Protein AF-A0A522GCL5-F1 (afdb_monomer)

Radius of gyration: 33.47 Å; Cα contacts (8 Å, |Δi|>4): 189; chains: 1; bounding box: 61×80×82 Å

Secondary structure (DSSP, 8-state):
-EEE-TTS-EEE-GGGGSTT--TT-HHHHHHHHHHHHHHHHS-HHHHHHHHHHHHHHHHHHHHHHHHS-GGGS--SGGG--HHHHHHHHHHHHHTTPPTTHHHHHHHHHHHHHHH--SS-----PPPPPP-PPPPPPPPPHHHHHHHHHHHHHHHHHHHHHHHHHHHHHHSPPPPHHHHHT-TT-GGG----HHHHHHHHHHTTTTTTS-HHHHHHHHHTT--------------S---------------------------

Nearest PDB structures (foldseek):
  7qso-assembly1_J  TM=1.865E-01  e=6.762E+00  Bos taurus
  8q1y-assembly1_J  TM=1.812E-01  e=7.123E+00  Bos taurus

pLDDT: mean 77.59, std 20.46, range [28.33, 97.75]

Structure (mmCIF, N/CA/C/O backbone):
data_AF-A0A522GCL5-F1
#
_entry.id   AF-A0A522GCL5-F1
#
loop_
_atom_site.group_PDB
_atom_site.id
_atom_site.type_symbol
_atom_site.label_atom_id
_atom_site.label_alt_id
_atom_site.label_comp_id
_atom_site.label_asym_id
_atom_site.label_entity_id
_atom_site.label_seq_id
_atom_site.pdbx_PDB_ins_code
_atom_site.Cartn_x
_atom_site.Cartn_y
_atom_site.Cartn_z
_atom_site.occupancy
_atom_site.B_iso_or_equiv
_atom_site.auth_seq_id
_atom_site.auth_comp_id
_atom_site.auth_asym_id
_atom_site.auth_atom_id
_atom_site.pdbx_PDB_model_num
ATOM 1 N N . MET A 1 1 ? 20.537 -4.232 2.247 1.00 65.81 1 MET A N 1
ATOM 2 C CA . MET A 1 1 ? 20.861 -2.804 2.022 1.00 65.81 1 MET A CA 1
ATOM 3 C C . MET A 1 1 ? 19.583 -1.996 2.176 1.00 65.81 1 MET A C 1
ATOM 5 O O . MET A 1 1 ? 18.537 -2.453 1.719 1.00 65.81 1 MET A O 1
ATOM 9 N N . GLN A 1 2 ? 19.661 -0.867 2.867 1.00 80.94 2 GLN A N 1
ATOM 10 C CA . GLN A 1 2 ? 18.527 -0.012 3.208 1.00 80.94 2 GLN A CA 1
ATOM 11 C C . GLN A 1 2 ? 18.820 1.409 2.704 1.00 80.94 2 GLN A C 1
ATOM 13 O O . GLN A 1 2 ? 19.988 1.765 2.566 1.00 80.94 2 GLN A O 1
ATOM 18 N N . ALA A 1 3 ? 17.782 2.178 2.386 1.00 77.62 3 ALA A N 1
ATOM 19 C CA . ALA A 1 3 ? 17.886 3.594 2.046 1.00 77.62 3 ALA A CA 1
ATOM 20 C C . ALA A 1 3 ? 17.178 4.417 3.121 1.00 77.62 3 ALA A C 1
ATOM 22 O O . ALA A 1 3 ? 16.111 4.022 3.589 1.00 77.62 3 ALA A O 1
ATOM 23 N N . GLU A 1 4 ? 17.759 5.543 3.502 1.00 81.19 4 GLU A N 1
ATOM 24 C CA . GLU A 1 4 ? 17.148 6.474 4.444 1.00 81.19 4 GLU A CA 1
ATOM 25 C C . GLU A 1 4 ? 16.276 7.478 3.682 1.00 81.19 4 GLU A C 1
ATOM 27 O O . GLU A 1 4 ? 16.686 8.025 2.656 1.00 81.19 4 GLU A O 1
ATOM 32 N N . SER A 1 5 ? 15.041 7.663 4.146 1.00 81.06 5 SER A N 1
ATOM 33 C CA . SER A 1 5 ? 14.140 8.698 3.636 1.00 81.06 5 SER A CA 1
ATOM 34 C C . SER A 1 5 ? 14.495 10.057 4.241 1.00 81.06 5 SER A C 1
ATOM 36 O O . SER A 1 5 ? 15.047 10.103 5.336 1.00 81.06 5 SER A O 1
ATOM 38 N N . ALA A 1 6 ? 14.065 11.159 3.619 1.00 80.38 6 ALA A N 1
ATOM 39 C CA . ALA A 1 6 ? 14.194 12.502 4.206 1.00 80.38 6 ALA A CA 1
ATOM 40 C C . ALA A 1 6 ? 13.624 12.612 5.641 1.00 80.38 6 ALA A C 1
ATOM 42 O O . ALA A 1 6 ? 14.122 13.390 6.447 1.00 80.38 6 ALA A O 1
ATOM 43 N N . ASP A 1 7 ? 12.616 11.797 5.971 1.00 79.88 7 ASP A N 1
ATOM 44 C CA . ASP A 1 7 ? 11.983 11.744 7.296 1.00 79.88 7 ASP A CA 1
ATOM 45 C C . ASP A 1 7 ? 12.789 10.918 8.334 1.00 79.88 7 ASP A C 1
ATOM 47 O O . ASP A 1 7 ? 12.260 10.568 9.388 1.00 79.88 7 ASP A O 1
ATOM 51 N N . GLY A 1 8 ? 14.023 10.496 8.021 1.00 80.62 8 GLY A N 1
ATOM 52 C CA . GLY A 1 8 ? 14.865 9.636 8.874 1.00 80.62 8 GLY A CA 1
ATOM 53 C C . GLY A 1 8 ? 14.397 8.176 8.967 1.00 80.62 8 GLY A C 1
ATOM 54 O O . GLY A 1 8 ? 14.947 7.368 9.713 1.00 80.62 8 GLY A O 1
ATOM 55 N N . THR A 1 9 ? 13.354 7.805 8.217 1.00 83.62 9 THR A N 1
ATOM 56 C CA . THR A 1 9 ? 12.835 6.432 8.202 1.00 83.62 9 THR A CA 1
ATOM 57 C C . THR A 1 9 ? 13.655 5.558 7.260 1.00 83.62 9 THR A C 1
ATOM 59 O O . THR A 1 9 ? 13.851 5.889 6.090 1.00 83.62 9 THR A O 1
ATOM 62 N N . ILE A 1 10 ? 14.075 4.397 7.753 1.00 86.69 10 ILE A N 1
ATOM 63 C CA . ILE A 1 10 ? 14.864 3.423 7.002 1.00 86.69 10 ILE A CA 1
ATOM 64 C C . ILE A 1 10 ? 13.943 2.531 6.153 1.00 86.69 10 ILE A C 1
ATOM 66 O O . ILE A 1 10 ? 13.033 1.874 6.657 1.00 86.69 10 ILE A O 1
ATOM 70 N N . ILE A 1 11 ? 14.204 2.467 4.848 1.00 85.31 11 ILE A N 1
ATOM 71 C CA . ILE A 1 11 ? 13.402 1.742 3.859 1.00 85.31 11 ILE A CA 1
ATOM 72 C C . ILE A 1 11 ? 14.218 0.598 3.261 1.00 85.31 11 ILE A C 1
ATOM 74 O O . ILE A 1 11 ? 15.300 0.788 2.706 1.00 85.31 11 ILE A O 1
ATOM 78 N N . SER A 1 12 ? 13.680 -0.620 3.317 1.00 87.44 12 SER A N 1
ATOM 79 C CA . SER A 1 12 ? 14.320 -1.797 2.725 1.00 87.44 12 SER A CA 1
ATOM 80 C C . SER A 1 12 ? 14.235 -1.800 1.189 1.00 87.44 12 SER A C 1
ATOM 82 O O . SER A 1 12 ? 13.172 -1.582 0.601 1.00 87.44 12 SER A O 1
ATOM 84 N N . CYS A 1 13 ? 15.335 -2.101 0.500 1.00 87.44 13 CYS A N 1
ATOM 85 C CA . CYS A 1 13 ? 15.374 -2.162 -0.967 1.00 87.44 13 CYS A CA 1
ATOM 86 C C . CYS A 1 13 ? 14.928 -3.540 -1.499 1.00 87.44 13 CYS A C 1
ATOM 88 O O . CYS A 1 13 ? 15.721 -4.265 -2.094 1.00 87.44 13 CYS A O 1
ATOM 90 N N . ASN A 1 14 ? 13.661 -3.920 -1.288 1.00 88.31 14 ASN A N 1
ATOM 91 C CA . ASN A 1 14 ? 13.173 -5.281 -1.580 1.00 88.31 14 ASN A CA 1
ATOM 92 C C . ASN A 1 14 ? 13.284 -5.691 -3.063 1.00 88.31 14 ASN A C 1
ATOM 94 O O . ASN A 1 14 ? 13.458 -6.871 -3.351 1.00 88.31 14 ASN A O 1
ATOM 98 N N . TYR A 1 15 ? 13.226 -4.739 -4.003 1.00 89.69 15 TYR A N 1
ATOM 99 C CA . TYR A 1 15 ? 13.377 -5.017 -5.442 1.00 89.69 15 TYR A CA 1
ATOM 100 C C . TYR A 1 15 ? 14.758 -5.578 -5.806 1.00 89.69 15 TYR A C 1
ATOM 102 O O . TYR A 1 15 ? 14.927 -6.120 -6.891 1.00 89.69 15 TYR A O 1
ATOM 110 N N . ARG A 1 16 ? 15.753 -5.473 -4.918 1.00 89.00 16 ARG A N 1
ATOM 111 C CA . ARG A 1 16 ? 17.102 -5.993 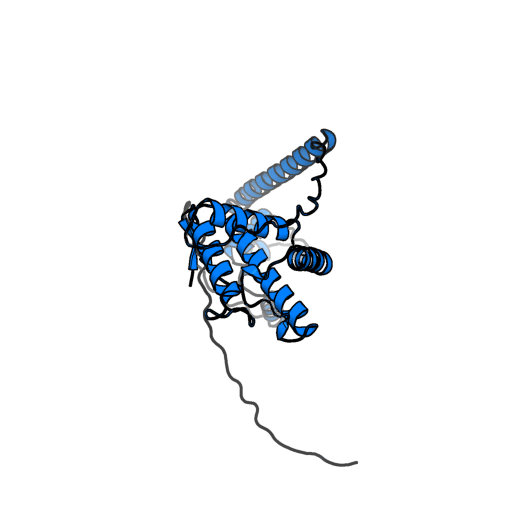-5.160 1.00 89.00 16 ARG A CA 1
ATOM 112 C C . ARG A 1 16 ? 17.169 -7.522 -5.135 1.00 89.00 16 ARG A C 1
ATOM 114 O O . ARG A 1 16 ? 18.079 -8.095 -5.714 1.00 89.00 16 ARG A O 1
ATOM 121 N N . HIS A 1 17 ? 16.208 -8.164 -4.472 1.00 89.88 17 HIS A N 1
ATOM 122 C CA . HIS A 1 17 ? 16.059 -9.622 -4.452 1.00 89.88 17 HIS A CA 1
ATOM 123 C C . HIS A 1 17 ? 15.294 -10.151 -5.673 1.00 89.88 17 HIS A C 1
ATOM 125 O O . HIS A 1 17 ? 15.036 -11.346 -5.769 1.00 89.88 17 HIS A O 1
ATOM 131 N N . HIS A 1 18 ? 14.881 -9.266 -6.582 1.00 91.19 18 HIS A N 1
ATOM 132 C CA . HIS A 1 18 ? 14.134 -9.655 -7.764 1.00 91.19 18 HIS A CA 1
ATOM 133 C C . HIS A 1 18 ? 15.042 -10.417 -8.751 1.00 91.19 18 HIS A C 1
ATOM 135 O O . HIS A 1 18 ? 16.152 -9.944 -9.000 1.00 91.19 18 HIS A O 1
ATOM 141 N N . PRO A 1 19 ? 14.586 -11.518 -9.384 1.00 90.31 19 PRO A N 1
ATOM 142 C CA . PRO A 1 19 ? 15.417 -12.345 -10.271 1.00 90.31 19 PRO A CA 1
ATOM 143 C C . PRO A 1 19 ? 16.080 -11.573 -11.416 1.00 90.31 19 PRO A C 1
ATOM 145 O O . PRO A 1 19 ? 17.183 -11.894 -11.845 1.00 90.31 19 PRO A O 1
ATOM 148 N N . ARG A 1 20 ? 15.406 -10.529 -11.908 1.00 90.19 20 ARG A N 1
ATOM 149 C CA . ARG A 1 20 ? 15.906 -9.684 -13.001 1.00 90.19 20 ARG A CA 1
ATOM 150 C C . ARG A 1 20 ? 16.908 -8.612 -12.569 1.00 90.19 20 ARG A C 1
ATOM 152 O O . ARG A 1 20 ? 17.588 -8.040 -13.425 1.00 90.19 20 ARG A O 1
ATOM 159 N N . PHE A 1 21 ? 16.967 -8.301 -11.274 1.00 91.19 21 PHE A N 1
ATOM 160 C CA . PHE A 1 21 ? 17.835 -7.250 -10.764 1.00 91.19 21 PHE A CA 1
ATOM 161 C C . PHE A 1 21 ? 19.285 -7.738 -10.757 1.00 91.19 21 PHE A C 1
ATOM 163 O O . PHE A 1 21 ? 19.628 -8.687 -10.060 1.00 91.19 21 PHE A O 1
ATOM 170 N N . SER A 1 22 ? 20.150 -7.053 -11.500 1.00 90.44 22 SER A N 1
ATOM 171 C CA . SER A 1 22 ? 21.594 -7.295 -11.484 1.00 90.44 22 SER A CA 1
ATOM 172 C C . SER A 1 22 ? 22.332 -5.971 -11.353 1.00 90.44 22 SER A C 1
ATOM 174 O O . SER A 1 22 ? 21.975 -4.993 -12.009 1.00 90.44 22 SER A O 1
ATOM 176 N N . THR A 1 23 ? 23.368 -5.929 -10.517 1.00 86.00 23 THR A N 1
ATOM 177 C CA . THR A 1 23 ? 24.234 -4.749 -10.367 1.00 86.00 23 THR A CA 1
ATOM 178 C C . THR A 1 23 ? 25.025 -4.433 -11.630 1.00 86.00 23 THR A C 1
ATOM 180 O O . THR A 1 23 ? 25.379 -3.278 -11.841 1.00 86.00 23 THR A O 1
ATOM 183 N N . ASP A 1 24 ? 25.237 -5.428 -12.489 1.00 86.94 24 ASP A N 1
ATOM 184 C CA . ASP A 1 24 ? 26.020 -5.289 -13.719 1.00 86.94 24 ASP A CA 1
ATOM 185 C C . ASP A 1 24 ? 25.168 -4.709 -14.860 1.00 86.94 24 ASP A C 1
ATOM 187 O O . ASP A 1 24 ? 25.670 -4.161 -15.843 1.00 86.94 24 ASP A O 1
ATOM 191 N N . CYS A 1 25 ? 23.843 -4.795 -14.721 1.00 87.75 25 CYS A N 1
ATOM 192 C CA . CYS A 1 25 ? 22.893 -4.254 -15.676 1.00 87.75 25 CYS A CA 1
ATOM 193 C C . CYS A 1 25 ? 22.733 -2.741 -15.470 1.00 87.75 25 CYS A C 1
ATOM 195 O O . CYS A 1 25 ? 22.198 -2.293 -14.451 1.00 87.75 25 CYS A O 1
ATOM 197 N N . LYS A 1 26 ? 23.115 -1.948 -16.481 1.00 89.88 26 LYS A N 1
ATOM 198 C CA . LYS A 1 26 ? 23.022 -0.475 -16.460 1.00 89.88 26 LYS A CA 1
ATOM 199 C C . LYS A 1 26 ? 21.609 0.021 -16.137 1.00 89.88 26 LYS A C 1
ATOM 201 O O . LYS A 1 26 ? 21.458 1.007 -15.422 1.00 89.88 26 LYS A O 1
ATOM 206 N N . LEU A 1 27 ? 20.576 -0.676 -16.616 1.00 90.06 27 LEU A N 1
ATOM 207 C CA . LEU A 1 27 ? 19.180 -0.374 -16.292 1.00 90.06 27 LEU A CA 1
ATOM 208 C C . LEU A 1 27 ? 18.884 -0.517 -14.788 1.00 90.06 27 LEU A C 1
ATOM 210 O O . LEU A 1 27 ? 18.348 0.401 -14.173 1.00 90.06 27 LEU A O 1
ATOM 214 N N . SER A 1 28 ? 19.245 -1.655 -14.188 1.00 91.12 28 SER A N 1
ATOM 215 C CA . SER A 1 28 ? 18.996 -1.930 -12.763 1.00 91.12 28 SER A CA 1
ATOM 216 C C . SER A 1 28 ? 19.814 -1.011 -11.854 1.00 91.12 28 SER A C 1
ATOM 218 O O . SER A 1 28 ? 19.283 -0.497 -10.868 1.00 91.12 28 SER A O 1
ATOM 220 N N . ALA A 1 29 ? 21.072 -0.743 -12.217 1.00 90.06 29 ALA A N 1
ATOM 221 C CA . ALA A 1 29 ? 21.918 0.226 -11.528 1.00 90.06 29 ALA A CA 1
ATOM 222 C C . ALA A 1 29 ? 21.324 1.644 -11.590 1.00 90.06 29 ALA A C 1
ATOM 224 O O . ALA A 1 29 ? 21.232 2.310 -10.561 1.00 90.06 29 ALA A O 1
ATOM 225 N N . GLY A 1 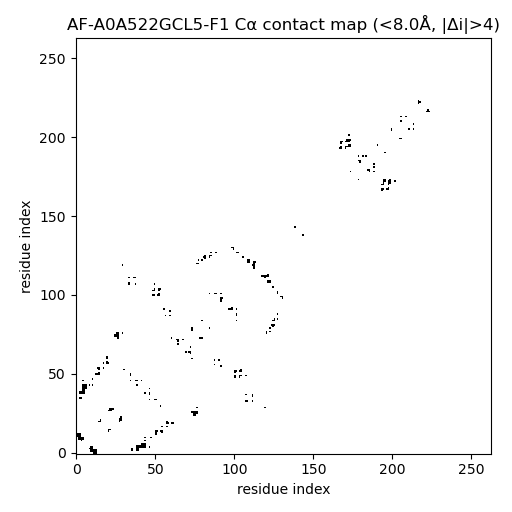30 ? 20.833 2.073 -12.760 1.00 89.94 30 GLY A N 1
ATOM 226 C CA . GLY A 1 30 ? 20.164 3.365 -12.932 1.00 89.94 30 GLY A CA 1
ATOM 227 C C . GLY A 1 30 ? 18.887 3.492 -12.097 1.00 89.94 30 GLY A C 1
ATOM 228 O O . GLY A 1 30 ? 18.705 4.484 -11.395 1.00 89.94 30 GLY A O 1
ATOM 229 N N . LEU A 1 31 ? 18.032 2.464 -12.090 1.00 92.12 31 LEU A N 1
ATOM 230 C CA . LEU A 1 31 ? 16.824 2.440 -11.252 1.00 92.12 31 LEU A CA 1
ATOM 231 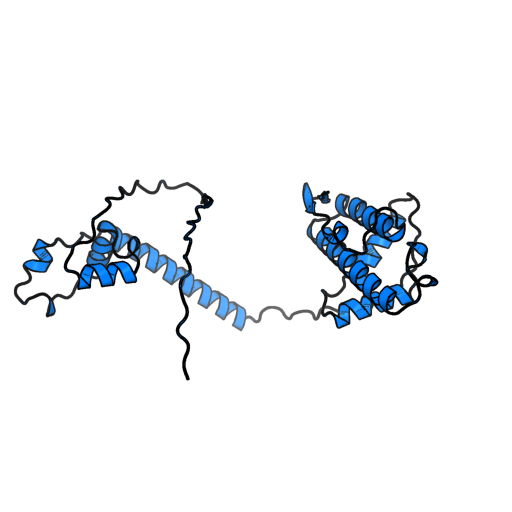C C . LEU A 1 31 ? 17.160 2.492 -9.755 1.00 92.12 31 LEU A C 1
ATOM 233 O O . LEU A 1 31 ? 16.490 3.190 -8.993 1.00 92.12 31 LEU A O 1
ATOM 237 N N . HIS A 1 32 ? 18.208 1.784 -9.330 1.00 92.56 32 HIS A N 1
ATOM 238 C CA . HIS A 1 32 ? 18.666 1.809 -7.944 1.00 92.56 32 HIS A CA 1
ATOM 239 C C . HIS A 1 32 ? 19.232 3.177 -7.545 1.00 92.56 32 HIS A C 1
ATOM 241 O O . HIS A 1 32 ? 18.914 3.683 -6.469 1.00 92.56 32 HIS A O 1
ATOM 247 N N . TYR A 1 33 ? 20.013 3.800 -8.426 1.00 91.44 33 TYR A N 1
ATOM 248 C CA . TYR A 1 33 ? 20.541 5.144 -8.222 1.00 91.44 33 TYR A CA 1
ATOM 249 C C . TYR A 1 33 ? 19.411 6.172 -8.063 1.00 91.44 33 TYR A C 1
ATOM 251 O O . TYR A 1 33 ? 19.398 6.926 -7.088 1.00 91.44 33 TYR A O 1
ATOM 259 N N . VAL A 1 34 ? 18.411 6.141 -8.956 1.00 92.06 34 VAL A N 1
ATOM 260 C CA . VAL A 1 34 ? 17.219 6.998 -8.844 1.00 92.06 34 VAL A CA 1
ATOM 261 C C . VAL A 1 34 ? 16.538 6.777 -7.502 1.00 92.06 34 VAL A C 1
ATOM 263 O O . VAL A 1 34 ? 16.170 7.742 -6.844 1.00 92.06 34 VAL A O 1
ATOM 266 N N . PHE A 1 35 ? 16.380 5.524 -7.075 1.00 93.38 35 PHE A N 1
ATOM 267 C CA . PHE A 1 35 ? 15.739 5.216 -5.804 1.00 93.38 35 PHE A CA 1
ATOM 268 C C . PHE A 1 35 ? 16.473 5.828 -4.607 1.00 93.38 35 PHE A C 1
ATOM 270 O O . PHE A 1 35 ? 15.821 6.439 -3.768 1.00 93.38 35 PHE A O 1
ATOM 277 N N . ILE A 1 36 ? 17.801 5.690 -4.529 1.00 92.31 36 ILE A N 1
ATOM 278 C CA . ILE A 1 36 ? 18.594 6.232 -3.414 1.00 92.31 36 ILE A CA 1
ATOM 279 C C . ILE A 1 36 ? 18.493 7.760 -3.372 1.00 92.31 36 ILE A C 1
ATOM 281 O O . ILE A 1 36 ? 18.176 8.318 -2.325 1.00 92.31 36 ILE A O 1
ATOM 285 N N . ARG A 1 37 ? 18.705 8.437 -4.509 1.00 91.19 37 ARG A N 1
ATOM 286 C CA . ARG A 1 37 ? 18.638 9.908 -4.578 1.00 91.19 37 ARG A CA 1
ATOM 287 C C . ARG A 1 37 ? 17.232 10.438 -4.313 1.00 91.19 37 ARG A C 1
ATOM 289 O O . ARG A 1 37 ? 17.050 11.440 -3.630 1.00 91.19 37 ARG A O 1
ATOM 296 N N . PHE A 1 38 ? 16.215 9.746 -4.817 1.00 91.38 38 PHE A N 1
ATOM 297 C CA . PHE A 1 38 ? 14.828 10.116 -4.566 1.00 91.38 38 PHE A CA 1
ATOM 298 C C . PHE A 1 38 ? 14.430 9.887 -3.105 1.00 91.38 38 PHE A C 1
ATOM 300 O O . PHE A 1 38 ? 13.645 10.665 -2.568 1.00 91.38 38 PHE A O 1
ATOM 307 N N . ALA A 1 39 ? 14.981 8.858 -2.453 1.00 91.38 39 ALA A N 1
ATOM 308 C CA . ALA A 1 39 ? 14.734 8.588 -1.042 1.00 91.38 39 ALA A CA 1
ATOM 309 C C . ALA A 1 39 ? 15.250 9.709 -0.136 1.00 91.38 39 ALA A C 1
ATOM 311 O O . ALA A 1 39 ? 14.502 10.176 0.721 1.00 91.38 39 ALA A O 1
ATOM 312 N N . SER A 1 40 ? 16.460 10.213 -0.396 1.00 88.44 40 SER A N 1
ATOM 313 C CA . SER A 1 40 ? 17.050 11.287 0.411 1.00 88.44 40 SER A CA 1
ATOM 314 C C . SER A 1 40 ? 16.279 12.610 0.358 1.00 88.44 40 SER A C 1
ATOM 316 O O . SER A 1 40 ? 16.398 13.417 1.271 1.00 88.44 40 SER A O 1
ATOM 318 N N . GLU A 1 41 ? 15.481 12.852 -0.686 1.00 87.94 41 GLU A N 1
ATOM 319 C CA . GLU A 1 41 ? 14.777 14.131 -0.882 1.00 87.94 41 GLU A CA 1
ATOM 320 C C . GLU A 1 41 ? 13.279 14.084 -0.553 1.00 87.94 41 GLU A C 1
ATOM 322 O O . GLU A 1 41 ? 12.612 15.122 -0.539 1.00 87.94 41 GLU A O 1
ATOM 327 N N . ARG A 1 42 ? 12.697 12.892 -0.378 1.00 89.38 42 ARG A N 1
ATOM 328 C CA . ARG A 1 42 ? 11.239 12.713 -0.334 1.00 89.38 42 ARG A CA 1
ATOM 329 C C . ARG A 1 42 ? 10.788 11.957 0.906 1.00 89.38 42 ARG A C 1
ATOM 331 O O . ARG A 1 42 ? 11.552 11.228 1.536 1.00 89.38 42 ARG A O 1
ATOM 338 N N . SER A 1 43 ? 9.505 12.130 1.217 1.00 90.06 43 SER A N 1
ATOM 339 C CA . SER A 1 43 ? 8.872 11.469 2.351 1.00 90.06 43 SER A CA 1
ATOM 340 C C . SER A 1 43 ? 8.697 9.973 2.130 1.00 90.06 43 SER A C 1
ATOM 342 O O . SER A 1 43 ? 8.532 9.507 0.992 1.00 90.06 43 SER A O 1
ATOM 344 N N . TYR A 1 44 ? 8.643 9.231 3.234 1.00 89.31 44 TYR A N 1
ATOM 345 C CA . TYR A 1 44 ? 8.589 7.768 3.251 1.00 89.31 44 TYR A CA 1
ATOM 346 C C . TYR A 1 44 ? 7.525 7.195 2.300 1.00 89.31 44 TYR A C 1
ATOM 348 O O . TYR A 1 44 ? 7.797 6.285 1.510 1.00 89.31 44 TYR A O 1
ATOM 356 N N . SER A 1 45 ? 6.319 7.773 2.302 1.00 89.81 45 SER A N 1
ATOM 357 C CA . SER A 1 45 ? 5.199 7.317 1.469 1.00 89.81 45 SER A CA 1
ATOM 358 C C . SER A 1 45 ? 5.518 7.368 -0.030 1.00 89.81 45 SER A C 1
ATOM 360 O O . SER A 1 45 ? 5.173 6.450 -0.773 1.00 89.81 45 SER A O 1
ATOM 362 N N . LYS A 1 46 ? 6.222 8.409 -0.496 1.00 90.31 46 LYS A N 1
ATOM 363 C CA . LYS A 1 46 ? 6.590 8.551 -1.915 1.00 90.31 46 LYS A CA 1
ATOM 364 C C . LYS A 1 46 ? 7.711 7.614 -2.319 1.00 90.31 46 LYS A C 1
ATOM 366 O O . LYS A 1 46 ? 7.697 7.087 -3.432 1.00 90.31 46 LYS A O 1
ATOM 371 N N . VAL A 1 47 ? 8.639 7.357 -1.410 1.00 92.31 47 VAL A N 1
ATOM 372 C CA . VAL A 1 47 ? 9.703 6.379 -1.630 1.00 92.31 47 VAL A CA 1
ATOM 373 C C . VAL A 1 47 ? 9.129 4.964 -1.694 1.00 92.31 47 VAL A C 1
ATOM 375 O O . VAL A 1 47 ? 9.537 4.173 -2.542 1.00 92.31 47 VAL A O 1
ATOM 378 N N . TYR A 1 48 ? 8.118 4.650 -0.877 1.00 92.00 48 TYR A N 1
ATOM 379 C CA . TYR A 1 48 ? 7.395 3.379 -0.947 1.00 92.00 48 TYR A CA 1
ATOM 380 C C . TYR A 1 48 ? 6.685 3.191 -2.299 1.00 92.00 48 TYR A C 1
ATOM 382 O O . TYR A 1 48 ? 6.787 2.119 -2.907 1.00 92.00 48 TYR A O 1
ATOM 390 N N . GLU A 1 49 ? 5.993 4.227 -2.791 1.00 92.25 49 GLU A N 1
ATOM 391 C CA . GLU A 1 49 ? 5.372 4.227 -4.124 1.00 92.25 49 GLU A CA 1
ATOM 392 C C . GLU A 1 49 ? 6.426 3.950 -5.214 1.00 92.25 49 GLU A C 1
ATOM 394 O O . GLU A 1 49 ? 6.234 3.059 -6.043 1.00 92.25 49 GLU A O 1
ATOM 399 N N . LEU A 1 50 ? 7.578 4.634 -5.174 1.00 94.12 50 LEU A N 1
ATOM 400 C CA . LEU A 1 50 ? 8.665 4.425 -6.137 1.00 94.12 50 LEU A CA 1
ATOM 401 C C . LEU A 1 50 ? 9.261 3.014 -6.048 1.00 94.12 50 LEU A C 1
ATOM 403 O O . LEU A 1 50 ? 9.469 2.371 -7.073 1.00 94.12 50 LEU A O 1
ATOM 407 N N . ARG A 1 51 ? 9.494 2.499 -4.836 1.00 94.12 51 ARG A N 1
ATOM 408 C CA . ARG A 1 51 ? 9.979 1.128 -4.609 1.00 94.12 51 ARG A CA 1
ATOM 409 C C . ARG A 1 51 ? 9.070 0.101 -5.278 1.00 94.12 51 ARG A C 1
ATOM 411 O O . ARG A 1 51 ? 9.548 -0.844 -5.904 1.00 94.12 51 ARG A O 1
ATOM 418 N N . THR A 1 52 ? 7.764 0.298 -5.124 1.00 93.19 52 THR A N 1
ATOM 419 C CA . THR A 1 52 ? 6.734 -0.570 -5.702 1.00 93.19 52 THR A CA 1
ATOM 420 C C . THR A 1 52 ? 6.725 -0.456 -7.222 1.00 93.19 52 THR A C 1
ATOM 422 O O . THR A 1 52 ? 6.695 -1.475 -7.906 1.00 93.19 52 THR A O 1
ATOM 425 N N . ALA A 1 53 ? 6.838 0.763 -7.756 1.00 94.31 53 ALA A N 1
ATOM 426 C CA . ALA A 1 53 ? 6.929 0.992 -9.193 1.00 94.31 53 ALA A CA 1
ATOM 427 C C . ALA A 1 53 ? 8.176 0.334 -9.813 1.00 94.31 53 ALA A C 1
ATOM 429 O O . ALA A 1 53 ? 8.074 -0.298 -10.855 1.00 94.31 53 ALA A O 1
ATOM 430 N N . ILE A 1 54 ? 9.343 0.414 -9.164 1.00 94.81 54 ILE A N 1
ATOM 431 C CA . ILE A 1 54 ? 10.569 -0.238 -9.654 1.00 94.81 54 ILE A CA 1
ATOM 432 C C . ILE A 1 54 ? 10.402 -1.758 -9.674 1.00 94.81 54 ILE A C 1
ATOM 434 O O . ILE A 1 54 ? 10.740 -2.391 -10.668 1.00 94.81 54 ILE A O 1
ATOM 438 N N . ARG A 1 55 ? 9.856 -2.350 -8.605 1.00 94.31 55 ARG A N 1
ATOM 439 C CA . ARG A 1 55 ? 9.599 -3.795 -8.560 1.00 94.31 55 ARG A CA 1
ATOM 440 C C . ARG A 1 55 ? 8.690 -4.239 -9.712 1.00 94.31 55 ARG A C 1
ATOM 442 O O . ARG A 1 55 ? 9.072 -5.137 -10.449 1.00 94.31 55 ARG A O 1
ATOM 449 N N . LEU A 1 56 ? 7.544 -3.580 -9.894 1.00 94.12 56 LEU A N 1
ATOM 450 C CA . LEU A 1 56 ? 6.601 -3.924 -10.964 1.00 94.12 56 LEU A CA 1
ATOM 451 C C . LEU A 1 56 ? 7.185 -3.698 -12.359 1.00 94.12 56 LEU A C 1
ATOM 453 O O . LEU A 1 56 ? 6.842 -4.417 -13.290 1.00 94.12 56 LEU A O 1
ATOM 457 N N . PHE A 1 57 ? 8.067 -2.712 -12.519 1.00 94.25 57 PHE A N 1
ATOM 458 C CA . PHE A 1 57 ? 8.779 -2.510 -13.775 1.00 94.25 57 PHE A CA 1
ATOM 459 C C . PHE A 1 57 ? 9.737 -3.670 -14.082 1.00 94.25 57 PHE A C 1
ATOM 461 O O . PHE A 1 57 ? 9.858 -4.074 -15.234 1.00 94.25 57 PHE A O 1
ATOM 468 N N . LEU A 1 58 ? 10.389 -4.242 -13.064 1.00 93.81 58 LEU A N 1
ATOM 469 C CA . LEU A 1 58 ? 11.213 -5.441 -13.237 1.00 93.81 58 LEU A CA 1
ATOM 470 C C . LEU A 1 58 ? 10.364 -6.682 -13.543 1.00 93.81 58 LEU A C 1
ATOM 472 O O . LEU A 1 58 ? 10.783 -7.484 -14.372 1.00 93.81 58 LEU A O 1
ATOM 476 N N . ASP A 1 59 ? 9.184 -6.821 -12.929 1.00 93.81 59 ASP A N 1
ATOM 477 C CA . ASP A 1 59 ? 8.222 -7.882 -13.269 1.00 93.81 59 ASP A CA 1
ATOM 478 C C . ASP A 1 59 ? 7.781 -7.755 -14.745 1.00 93.81 59 ASP A C 1
ATOM 480 O O . ASP A 1 59 ? 7.808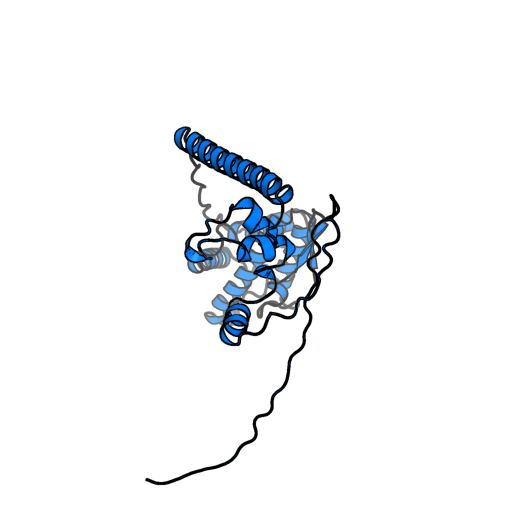 -8.728 -15.498 1.00 93.81 59 ASP A O 1
ATOM 484 N N . TYR A 1 60 ? 7.455 -6.533 -15.188 1.00 94.56 60 TYR A N 1
ATOM 485 C CA . TYR A 1 60 ? 7.149 -6.232 -16.590 1.00 94.56 60 TYR A CA 1
ATOM 486 C C . TYR A 1 60 ? 8.315 -6.577 -17.520 1.00 94.56 60 TYR A C 1
ATOM 488 O O . TYR A 1 60 ? 8.102 -7.181 -18.567 1.00 94.56 60 TYR A O 1
ATOM 496 N N . ALA A 1 61 ? 9.548 -6.230 -17.138 1.00 92.38 61 ALA A N 1
ATOM 497 C CA . ALA A 1 61 ? 10.727 -6.546 -17.933 1.00 92.38 61 ALA A CA 1
ATOM 498 C C . ALA A 1 61 ? 10.895 -8.061 -18.114 1.00 92.38 61 ALA A C 1
ATOM 500 O O . ALA A 1 61 ? 11.172 -8.497 -19.223 1.00 92.38 61 ALA A O 1
ATOM 501 N N . VAL A 1 62 ? 10.663 -8.869 -17.072 1.00 93.19 62 VAL A N 1
ATOM 502 C CA . VAL A 1 62 ? 10.702 -10.340 -17.185 1.00 93.19 62 VAL A CA 1
ATOM 503 C C . VAL A 1 62 ? 9.653 -10.847 -18.168 1.00 93.19 62 VAL A C 1
ATOM 505 O O . VAL A 1 62 ? 9.966 -11.681 -19.018 1.00 93.19 62 VAL A O 1
ATOM 508 N N . GLU A 1 63 ? 8.421 -10.344 -18.091 1.00 92.81 63 GLU A N 1
ATOM 509 C CA . GLU A 1 63 ? 7.376 -10.764 -19.025 1.00 92.81 63 GLU A CA 1
ATOM 510 C C . GLU A 1 63 ? 7.703 -10.338 -20.462 1.00 92.81 63 GLU A C 1
ATOM 512 O O . GLU A 1 63 ? 7.596 -11.146 -21.385 1.00 92.81 63 GLU A O 1
ATOM 517 N N . TYR A 1 64 ? 8.166 -9.102 -20.652 1.00 91.44 64 TYR A N 1
ATOM 518 C CA . TYR A 1 64 ? 8.548 -8.586 -21.962 1.00 91.44 64 TYR A CA 1
ATOM 519 C C . TYR A 1 64 ? 9.705 -9.393 -22.563 1.00 91.44 64 TYR A C 1
ATOM 521 O O . TYR A 1 64 ? 9.662 -9.778 -23.729 1.00 91.44 64 TYR A O 1
ATOM 529 N N . GLU A 1 65 ? 10.722 -9.710 -21.765 1.00 90.88 65 GLU A N 1
ATOM 530 C CA . GLU A 1 65 ? 11.862 -10.524 -22.185 1.00 90.88 65 GLU A CA 1
ATOM 531 C C . GLU A 1 65 ? 11.480 -11.974 -22.488 1.00 90.88 65 GLU A C 1
ATOM 533 O O . GLU A 1 65 ? 12.104 -12.585 -23.353 1.00 90.88 65 GLU A O 1
ATOM 538 N N . SER A 1 66 ? 10.443 -12.518 -21.839 1.00 91.75 66 SER A N 1
ATOM 539 C CA . SER A 1 66 ? 9.942 -13.869 -22.129 1.00 91.75 66 SER A CA 1
ATOM 540 C C . SER A 1 66 ? 9.303 -13.985 -23.520 1.00 91.75 66 SER A C 1
ATOM 542 O O . SER A 1 66 ? 9.320 -15.055 -24.124 1.00 91.75 66 SER A O 1
ATOM 544 N N . GLN A 1 67 ? 8.770 -12.876 -24.043 1.00 91.31 67 GLN A N 1
ATOM 545 C CA . GLN A 1 67 ? 8.063 -12.812 -25.326 1.00 91.31 67 GLN A CA 1
ATOM 546 C C . GLN A 1 67 ? 8.952 -12.340 -26.484 1.00 91.31 67 GLN A C 1
ATOM 548 O O . GLN A 1 67 ? 8.574 -12.487 -27.644 1.00 91.31 67 GLN A O 1
ATOM 553 N N . ASN A 1 68 ? 10.124 -11.771 -26.187 1.00 89.06 68 ASN A N 1
ATOM 554 C CA . ASN A 1 68 ? 10.974 -11.102 -27.167 1.00 89.06 68 ASN A CA 1
ATOM 555 C C . ASN A 1 68 ? 12.394 -11.694 -27.208 1.00 89.06 68 ASN A C 1
ATOM 557 O O . ASN A 1 68 ? 12.933 -12.113 -26.180 1.00 89.06 68 ASN A O 1
ATOM 561 N N . PRO A 1 69 ? 13.060 -11.695 -28.378 1.00 89.88 69 PRO A N 1
ATOM 562 C CA . PRO A 1 69 ? 14.444 -12.143 -28.497 1.00 89.88 69 PRO A CA 1
ATOM 563 C C . PRO A 1 69 ? 15.409 -11.251 -27.701 1.00 89.88 69 PRO A C 1
ATOM 565 O O . PRO A 1 69 ? 15.182 -10.052 -27.541 1.00 89.88 69 PRO A O 1
ATOM 568 N N . LYS A 1 70 ? 16.552 -11.823 -27.290 1.00 85.38 70 LYS A N 1
ATOM 569 C CA . LYS A 1 70 ? 17.572 -11.173 -26.435 1.00 85.38 70 LYS A CA 1
ATOM 570 C C . LYS A 1 70 ? 18.061 -9.806 -26.928 1.00 85.38 70 LYS A C 1
ATOM 572 O O . LYS A 1 70 ? 18.465 -8.975 -26.126 1.00 85.38 70 LYS A O 1
ATOM 577 N N . VAL A 1 71 ? 18.021 -9.562 -28.236 1.00 84.12 71 VAL A N 1
ATOM 578 C CA . VAL A 1 71 ? 18.451 -8.292 -28.850 1.00 84.12 71 VAL A CA 1
ATOM 579 C C . VAL A 1 71 ? 17.535 -7.125 -28.460 1.00 84.12 71 VAL A C 1
ATOM 581 O O . VAL A 1 71 ? 17.988 -5.987 -28.379 1.00 84.12 71 VAL A O 1
ATOM 584 N N . LEU A 1 72 ? 16.259 -7.407 -28.185 1.00 84.25 72 LEU A N 1
ATOM 585 C CA . LEU A 1 72 ? 15.259 -6.414 -27.786 1.00 84.25 72 LEU A CA 1
ATOM 586 C C . LEU A 1 72 ? 15.158 -6.250 -26.265 1.00 84.25 72 LEU A C 1
ATOM 588 O O . LEU A 1 72 ? 14.343 -5.462 -25.789 1.00 84.25 72 LEU A O 1
ATOM 592 N N . HIS A 1 73 ? 15.959 -6.988 -25.494 1.00 87.62 73 HIS A N 1
ATOM 593 C CA . HIS A 1 73 ? 15.941 -6.902 -24.038 1.00 87.62 73 HIS A CA 1
ATOM 594 C C . HIS A 1 73 ? 16.489 -5.552 -23.578 1.00 87.62 73 HIS A C 1
ATOM 596 O O . HIS A 1 73 ? 17.509 -5.058 -24.068 1.00 87.62 73 HIS A O 1
ATOM 602 N N . HIS A 1 74 ? 15.821 -4.959 -22.593 1.00 83.94 74 HIS A N 1
ATOM 603 C CA . HIS A 1 74 ? 16.204 -3.660 -22.059 1.00 83.94 74 HIS A CA 1
ATOM 604 C C . HIS A 1 74 ? 17.385 -3.831 -21.097 1.00 83.94 74 HIS A C 1
ATOM 606 O O . HIS A 1 74 ? 17.248 -4.243 -19.945 1.00 83.94 74 HIS A O 1
ATOM 612 N N . THR A 1 75 ? 18.581 -3.527 -21.588 1.00 84.00 75 THR A N 1
ATOM 613 C CA . THR A 1 75 ? 19.838 -3.620 -20.827 1.00 84.00 75 THR A CA 1
ATOM 614 C C . THR A 1 75 ? 20.313 -2.252 -20.351 1.00 84.00 75 THR A C 1
ATOM 616 O O . THR A 1 75 ? 20.966 -2.137 -19.310 1.00 84.00 75 THR A O 1
ATOM 619 N N . SER A 1 76 ? 19.951 -1.199 -21.086 1.00 85.69 76 SER A N 1
ATOM 620 C CA . SER A 1 76 ? 20.339 0.179 -20.808 1.00 85.69 76 SER A CA 1
ATOM 621 C C . SER A 1 76 ? 19.136 1.062 -20.512 1.00 85.69 76 SER A C 1
ATOM 623 O O . SER A 1 76 ? 18.053 0.896 -21.066 1.00 85.69 76 SER A O 1
ATOM 625 N N . PHE A 1 77 ? 19.365 2.067 -19.674 1.00 82.50 77 PHE A N 1
ATOM 626 C CA . PHE A 1 77 ? 18.374 3.068 -19.303 1.00 82.50 77 PHE A CA 1
ATOM 627 C C . PHE A 1 77 ? 17.894 3.912 -20.506 1.00 82.50 77 PHE A C 1
ATOM 629 O O . PHE A 1 77 ? 16.750 4.347 -20.544 1.00 82.50 77 PHE A O 1
ATOM 636 N N . LEU A 1 78 ? 18.738 4.072 -21.533 1.00 83.06 78 LEU A N 1
ATOM 637 C CA . LEU A 1 78 ? 18.402 4.764 -22.789 1.00 83.06 78 LEU A CA 1
ATOM 638 C C . LEU A 1 78 ? 17.413 3.998 -23.679 1.00 83.06 78 LEU A C 1
ATOM 640 O O . LEU A 1 78 ? 16.802 4.590 -24.560 1.00 83.06 78 LEU A O 1
ATOM 644 N N . GLN A 1 79 ? 17.261 2.690 -23.470 1.00 84.38 79 GLN A N 1
ATOM 645 C CA . GLN A 1 79 ? 16.346 1.858 -24.256 1.00 84.38 79 GLN A CA 1
ATOM 646 C C . GLN A 1 79 ? 14.901 1.934 -23.745 1.00 84.38 79 GLN A C 1
ATOM 648 O O . GLN A 1 79 ? 14.023 1.285 -24.308 1.00 84.38 79 GLN A O 1
ATOM 653 N N . ILE A 1 80 ? 14.644 2.707 -22.682 1.00 86.44 80 ILE A N 1
ATOM 654 C CA . ILE A 1 80 ? 13.290 2.984 -22.204 1.00 86.44 80 ILE A CA 1
ATOM 655 C C . ILE A 1 80 ? 12.658 4.007 -23.153 1.00 86.44 80 ILE A C 1
ATOM 657 O O . ILE A 1 80 ? 12.726 5.217 -22.932 1.00 86.44 80 ILE A O 1
ATOM 661 N N . SER A 1 81 ? 12.062 3.506 -24.230 1.00 86.94 81 SER A N 1
ATOM 662 C CA . SER A 1 81 ? 11.301 4.315 -25.176 1.00 86.94 81 SER A CA 1
ATOM 663 C C . SER A 1 81 ? 9.869 4.566 -24.678 1.00 86.94 81 SER A C 1
ATOM 665 O O . SER A 1 81 ? 9.421 4.011 -23.666 1.00 86.94 81 SER A O 1
ATOM 667 N N . ALA A 1 82 ? 9.132 5.420 -25.390 1.00 87.94 82 ALA A N 1
ATOM 668 C CA . ALA A 1 82 ? 7.744 5.733 -25.062 1.00 87.94 82 ALA A CA 1
ATOM 669 C C . ALA A 1 82 ? 6.843 4.485 -25.106 1.00 87.94 82 ALA A C 1
ATOM 671 O O . ALA A 1 82 ? 5.957 4.334 -24.266 1.00 87.94 82 ALA A O 1
ATOM 672 N N . GLU A 1 83 ? 7.110 3.573 -26.040 1.00 88.12 83 GLU A N 1
ATOM 673 C CA . GLU A 1 83 ? 6.382 2.322 -26.248 1.00 88.12 83 GLU A CA 1
ATOM 674 C C . GLU A 1 83 ? 6.593 1.358 -25.080 1.00 88.12 83 GLU A C 1
ATOM 676 O O . GLU A 1 83 ? 5.630 0.803 -24.555 1.00 88.12 83 GLU A O 1
ATOM 681 N N . VAL A 1 84 ? 7.839 1.218 -24.614 1.00 90.00 84 VAL A N 1
ATOM 682 C CA . VAL A 1 84 ? 8.178 0.387 -23.447 1.00 90.00 84 VAL A CA 1
ATOM 683 C C . VAL A 1 84 ? 7.456 0.904 -22.209 1.00 90.00 84 VAL A C 1
ATOM 685 O O . VAL A 1 84 ? 6.919 0.132 -21.414 1.00 90.00 84 VAL A O 1
ATOM 688 N N . PHE A 1 85 ? 7.409 2.226 -22.055 1.00 91.06 85 PHE A N 1
ATOM 689 C CA . PHE A 1 85 ? 6.741 2.857 -20.929 1.00 91.06 85 PHE A CA 1
ATOM 690 C C . PHE A 1 85 ? 5.214 2.724 -20.989 1.00 91.06 85 PHE A C 1
ATOM 692 O O . PHE A 1 85 ? 4.567 2.541 -19.958 1.00 91.06 85 PHE A O 1
ATOM 699 N N . TYR A 1 86 ? 4.636 2.771 -22.189 1.00 91.69 86 TYR A N 1
ATOM 700 C CA . TYR A 1 86 ? 3.217 2.502 -22.404 1.00 91.69 86 TYR A CA 1
ATOM 701 C C . TYR A 1 86 ? 2.869 1.033 -22.125 1.00 91.69 86 TYR A C 1
ATOM 703 O O . TYR A 1 86 ? 1.887 0.753 -21.438 1.00 91.69 86 TYR A O 1
ATOM 711 N N . GLY A 1 87 ? 3.714 0.096 -22.570 1.00 91.75 87 GLY A N 1
ATOM 712 C CA . GLY A 1 87 ? 3.592 -1.327 -22.250 1.00 91.75 87 GLY A CA 1
ATOM 713 C C . GLY A 1 87 ? 3.630 -1.585 -20.743 1.00 91.75 87 GLY A C 1
ATOM 714 O O . GLY A 1 87 ? 2.805 -2.335 -20.223 1.00 91.75 87 GLY A O 1
ATOM 715 N N . TYR A 1 88 ? 4.502 -0.881 -20.019 1.00 93.25 88 TYR A N 1
ATOM 716 C CA . TYR A 1 88 ? 4.536 -0.928 -18.560 1.00 93.25 88 TYR A CA 1
ATOM 717 C C . TYR A 1 88 ? 3.235 -0.414 -17.913 1.00 93.25 88 TYR A C 1
ATOM 719 O O . TYR A 1 88 ? 2.699 -1.062 -17.014 1.00 93.25 88 TYR A O 1
ATOM 727 N N . ASP A 1 89 ? 2.680 0.712 -18.372 1.00 92.44 89 ASP A N 1
ATOM 728 C CA . ASP A 1 89 ? 1.397 1.223 -17.861 1.00 92.44 89 ASP A CA 1
ATOM 729 C C . ASP A 1 89 ? 0.242 0.232 -18.105 1.00 92.44 89 ASP A C 1
ATOM 731 O O . ASP A 1 89 ? -0.566 -0.032 -17.207 1.00 92.44 89 ASP A O 1
ATOM 735 N N . LEU A 1 90 ? 0.200 -0.388 -19.290 1.00 92.38 90 LEU A N 1
ATOM 736 C CA . LEU A 1 90 ? -0.756 -1.451 -19.607 1.00 92.38 90 LEU A CA 1
ATOM 737 C C . LEU A 1 90 ? -0.569 -2.685 -18.719 1.00 92.38 90 LEU A C 1
ATOM 739 O O . LEU A 1 90 ? -1.557 -3.240 -18.233 1.00 92.38 90 LEU A O 1
ATOM 743 N N . PHE A 1 91 ? 0.674 -3.089 -18.456 1.00 93.69 91 PHE A N 1
ATOM 744 C CA . PHE A 1 91 ? 0.988 -4.199 -17.559 1.00 93.69 91 PHE A CA 1
ATOM 745 C C . PHE A 1 91 ? 0.458 -3.946 -16.141 1.00 93.69 91 PHE A C 1
ATOM 747 O O . PHE A 1 91 ? -0.211 -4.812 -15.572 1.00 93.69 91 PHE A O 1
ATOM 754 N N . ILE A 1 92 ? 0.666 -2.744 -15.588 1.00 92.69 92 ILE A N 1
ATOM 755 C CA . ILE A 1 92 ? 0.136 -2.376 -14.263 1.00 92.69 92 ILE A CA 1
ATOM 756 C C . ILE A 1 92 ? -1.394 -2.449 -14.259 1.00 92.69 92 ILE A C 1
ATOM 758 O O . ILE A 1 92 ? -1.982 -3.006 -13.328 1.00 92.69 92 ILE A O 1
ATOM 762 N N . LYS A 1 93 ? -2.045 -1.911 -15.299 1.00 90.88 93 LYS A N 1
ATOM 763 C CA . LYS A 1 93 ? -3.509 -1.926 -15.435 1.00 90.88 93 LYS A CA 1
ATOM 764 C C . LYS A 1 93 ? -4.057 -3.351 -15.506 1.00 90.88 93 LYS A C 1
ATOM 766 O O . LYS A 1 93 ? -5.018 -3.661 -14.802 1.00 90.88 93 LYS A O 1
ATOM 771 N N . ARG A 1 94 ? -3.426 -4.228 -16.293 1.00 92.88 94 ARG A N 1
ATOM 772 C CA . ARG A 1 94 ? -3.816 -5.640 -16.431 1.00 92.88 94 ARG A CA 1
ATOM 773 C C . ARG A 1 94 ? -3.667 -6.402 -15.113 1.00 92.88 94 ARG A C 1
ATOM 775 O O . ARG A 1 94 ? -4.560 -7.157 -14.742 1.00 92.88 94 ARG A O 1
ATOM 782 N N . ASN A 1 95 ? -2.601 -6.132 -14.362 1.00 90.50 95 ASN A N 1
ATOM 783 C CA . ASN A 1 95 ? -2.318 -6.792 -13.085 1.00 90.50 95 ASN A CA 1
ATOM 784 C C . ASN A 1 95 ? -3.027 -6.146 -11.883 1.00 90.50 95 ASN A C 1
ATOM 786 O O . ASN A 1 95 ? -2.744 -6.501 -10.741 1.00 90.50 95 ASN A O 1
ATOM 790 N N . ARG A 1 96 ? -3.948 -5.197 -12.121 1.00 85.50 96 ARG A N 1
ATOM 791 C CA . ARG A 1 96 ? -4.682 -4.449 -11.082 1.00 85.50 96 ARG A CA 1
ATOM 792 C C . ARG A 1 96 ? -3.757 -3.772 -10.059 1.00 85.50 96 ARG A C 1
ATOM 794 O O . ARG A 1 96 ? -4.105 -3.646 -8.885 1.00 85.50 96 ARG A O 1
ATOM 801 N N . GLY A 1 97 ? -2.579 -3.333 -10.503 1.00 82.19 97 GLY A N 1
ATOM 802 C CA . GLY A 1 97 ? -1.622 -2.636 -9.653 1.00 82.19 97 GLY A CA 1
ATOM 803 C C . GLY A 1 97 ? -2.121 -1.248 -9.220 1.00 82.19 97 GLY A C 1
ATOM 804 O O . GLY A 1 97 ? -3.055 -0.699 -9.818 1.00 82.19 97 GLY A O 1
ATOM 805 N N . PRO A 1 98 ? -1.506 -0.649 -8.183 1.00 84.44 98 PRO A N 1
ATOM 806 C CA . PRO A 1 98 ? -1.866 0.688 -7.732 1.00 84.44 98 PRO A CA 1
ATOM 807 C C . PRO A 1 98 ? -1.780 1.715 -8.866 1.00 84.44 98 PRO A C 1
ATOM 809 O O . PRO A 1 98 ? -0.817 1.767 -9.637 1.00 84.44 98 PRO A O 1
ATOM 812 N N . LYS A 1 99 ? -2.815 2.546 -8.971 1.00 84.44 99 LYS A N 1
ATOM 813 C CA . LYS A 1 99 ? -2.952 3.513 -10.062 1.00 84.44 99 LYS A CA 1
ATOM 814 C C . LYS A 1 99 ? -1.917 4.628 -9.934 1.00 84.44 99 LYS A C 1
ATOM 816 O O . LYS A 1 99 ? -1.618 5.092 -8.837 1.00 84.44 99 LYS A O 1
ATOM 821 N N . GLY A 1 100 ? -1.391 5.077 -11.071 1.00 86.00 100 GLY A N 1
ATOM 822 C CA . GLY A 1 100 ? -0.434 6.183 -11.133 1.00 86.00 100 GLY A CA 1
ATOM 823 C C . GLY A 1 100 ? 1.016 5.809 -10.817 1.00 86.00 100 GLY A C 1
ATOM 824 O O . GLY A 1 100 ? 1.866 6.696 -10.849 1.00 86.00 100 GLY A O 1
ATOM 825 N N . LEU A 1 101 ? 1.338 4.532 -10.566 1.00 90.56 101 LEU A N 1
ATOM 826 C CA . LEU A 1 101 ? 2.722 4.096 -10.325 1.00 90.56 101 LEU A CA 1
ATOM 827 C C . LEU A 1 101 ? 3.648 4.363 -11.513 1.00 90.56 101 LEU A C 1
ATOM 829 O O . LEU A 1 101 ? 4.784 4.790 -11.310 1.00 90.56 101 LEU A O 1
ATOM 833 N N . ALA A 1 102 ? 3.163 4.177 -12.742 1.00 90.88 102 ALA A N 1
ATOM 834 C CA . ALA A 1 102 ? 3.924 4.529 -13.933 1.00 90.88 102 ALA A CA 1
ATOM 835 C C . ALA A 1 102 ? 4.242 6.029 -13.949 1.00 90.88 102 ALA A C 1
ATOM 837 O O . ALA A 1 102 ? 5.403 6.417 -14.047 1.00 90.88 102 ALA A O 1
ATOM 838 N N . THR A 1 103 ? 3.257 6.893 -13.700 1.00 90.56 103 THR A N 1
ATOM 839 C CA . THR A 1 103 ? 3.521 8.332 -13.608 1.00 90.56 103 THR A CA 1
ATOM 840 C C . THR A 1 103 ? 4.494 8.680 -12.482 1.00 90.56 103 THR A C 1
ATOM 842 O O . THR A 1 103 ? 5.369 9.518 -12.679 1.00 90.56 103 THR A O 1
ATOM 845 N N . ARG A 1 104 ? 4.406 8.018 -11.320 1.00 91.38 104 ARG A N 1
ATOM 846 C CA . ARG A 1 104 ? 5.366 8.213 -10.222 1.00 91.38 104 ARG A CA 1
ATOM 847 C C . ARG A 1 104 ? 6.787 7.857 -10.632 1.00 91.38 104 ARG A C 1
ATOM 849 O O . ARG A 1 104 ? 7.690 8.641 -10.350 1.00 91.38 104 ARG A O 1
ATOM 856 N N . LEU A 1 105 ? 6.972 6.732 -11.324 1.00 92.56 105 LEU A N 1
ATOM 857 C CA . LEU A 1 105 ? 8.272 6.340 -11.858 1.00 92.56 105 LEU A CA 1
ATOM 858 C C . LEU A 1 105 ? 8.789 7.409 -12.823 1.00 92.56 105 LEU A C 1
ATOM 860 O O . LEU A 1 105 ? 9.867 7.943 -12.596 1.00 92.56 105 LEU A O 1
ATOM 864 N N . LYS A 1 106 ? 7.988 7.817 -13.817 1.00 91.75 106 LYS A N 1
ATOM 865 C CA . LYS A 1 106 ? 8.347 8.896 -14.754 1.00 91.75 106 LYS A CA 1
ATOM 866 C C . LYS A 1 106 ? 8.770 10.173 -14.027 1.00 91.75 106 LYS A C 1
ATOM 868 O O . LYS A 1 106 ? 9.811 10.741 -14.342 1.00 91.75 106 LYS A O 1
ATOM 873 N N . SER A 1 107 ? 7.970 10.637 -13.068 1.00 90.50 107 SER A N 1
ATOM 874 C CA . SER A 1 107 ? 8.270 11.855 -12.314 1.00 90.50 107 SER A CA 1
ATOM 875 C C . SER A 1 107 ? 9.573 11.732 -11.531 1.00 90.50 107 SER A C 1
ATOM 877 O O . SER A 1 107 ? 10.359 12.672 -11.544 1.00 90.50 107 SER A O 1
ATOM 879 N N . ALA A 1 108 ? 9.830 10.588 -10.891 1.00 91.56 108 ALA A N 1
ATOM 880 C CA . ALA A 1 108 ? 11.088 10.351 -10.189 1.00 91.56 108 ALA A CA 1
ATOM 881 C C . ALA A 1 108 ? 12.285 10.395 -11.150 1.00 91.56 108 ALA A C 1
ATOM 883 O O . ALA A 1 108 ? 13.265 11.074 -10.859 1.00 91.56 108 ALA A O 1
ATOM 884 N N . LEU A 1 109 ? 12.178 9.758 -12.321 1.00 90.25 109 LEU A N 1
ATOM 885 C CA . LEU A 1 109 ? 13.233 9.783 -13.339 1.00 90.25 109 LEU A CA 1
ATOM 886 C C . LEU A 1 109 ? 13.546 11.210 -13.806 1.00 90.25 109 LEU A C 1
ATOM 888 O O . LEU A 1 109 ? 14.709 11.598 -13.845 1.00 90.25 109 LEU A O 1
ATOM 892 N N . ILE A 1 110 ? 12.516 12.007 -14.107 1.00 89.81 110 ILE A N 1
ATOM 893 C CA . ILE A 1 110 ? 12.678 13.395 -14.567 1.00 89.81 110 ILE A CA 1
ATOM 894 C C . ILE A 1 110 ? 13.283 14.276 -13.471 1.00 89.81 110 ILE A C 1
ATOM 896 O O . ILE A 1 110 ? 14.185 15.060 -13.747 1.00 89.81 110 ILE A O 1
ATOM 900 N N . VAL A 1 111 ? 12.788 14.165 -12.234 1.00 90.75 111 VAL A N 1
ATOM 901 C CA . VAL A 1 111 ? 13.266 14.983 -11.109 1.00 90.75 111 VAL A CA 1
ATOM 902 C C . VAL A 1 111 ? 14.734 14.695 -10.825 1.00 90.75 111 VAL A C 1
ATOM 904 O O . VAL A 1 111 ? 15.517 15.633 -10.719 1.00 90.75 111 VAL A O 1
ATOM 907 N N . ILE A 1 112 ? 15.123 13.420 -10.756 1.00 90.31 112 ILE A N 1
ATOM 908 C CA . ILE A 1 112 ? 16.513 13.067 -10.468 1.00 90.31 112 ILE A CA 1
ATOM 909 C C . ILE A 1 112 ? 17.428 13.434 -11.637 1.00 90.31 112 ILE A C 1
ATOM 911 O O . ILE A 1 112 ? 18.463 14.038 -11.392 1.00 90.31 112 ILE A O 1
ATOM 915 N N . ALA A 1 113 ? 17.036 13.179 -12.890 1.00 88.06 113 ALA A N 1
ATOM 916 C CA . ALA A 1 113 ? 17.838 13.577 -14.051 1.00 88.06 113 ALA A CA 1
ATOM 917 C C . ALA A 1 113 ? 18.017 15.103 -14.169 1.00 88.06 113 ALA A C 1
ATOM 919 O O . ALA A 1 113 ? 19.035 15.563 -14.672 1.00 88.06 113 ALA A O 1
ATOM 920 N N . LYS A 1 114 ? 17.038 15.896 -13.711 1.00 87.44 114 LYS A N 1
ATOM 921 C CA . LYS A 1 114 ? 17.118 17.364 -13.719 1.00 87.44 114 LYS A CA 1
ATOM 922 C C . LYS A 1 114 ? 17.946 17.921 -12.559 1.00 87.44 114 LYS A C 1
ATOM 924 O O . LYS A 1 114 ? 18.647 18.911 -12.739 1.00 87.44 114 LYS A O 1
ATOM 929 N N . ASN A 1 115 ? 17.812 17.335 -11.372 1.00 86.12 115 ASN A N 1
ATOM 930 C CA . ASN A 1 115 ? 18.455 17.840 -10.158 1.00 86.12 115 ASN A CA 1
ATOM 931 C C . ASN A 1 115 ? 19.896 17.336 -10.010 1.00 86.12 115 ASN A C 1
ATOM 933 O O . AS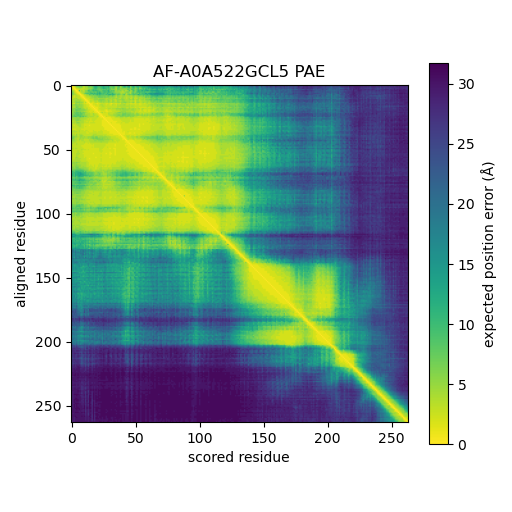N A 1 115 ? 20.734 18.038 -9.452 1.00 86.12 115 ASN A O 1
ATOM 937 N N . HIS A 1 116 ? 20.187 16.137 -10.519 1.00 82.06 116 HIS A N 1
ATOM 938 C CA . HIS A 1 116 ? 21.482 15.477 -10.395 1.00 82.06 116 HIS A CA 1
ATOM 939 C C . HIS A 1 116 ? 22.071 15.256 -11.791 1.00 82.06 116 HIS A C 1
ATOM 941 O O . HIS A 1 116 ? 21.680 14.337 -12.507 1.00 82.06 116 HIS A O 1
ATOM 947 N N . ASN A 1 117 ? 23.054 16.076 -12.172 1.00 68.62 117 ASN A N 1
ATOM 948 C CA . ASN A 1 117 ? 23.753 15.991 -13.466 1.00 68.62 117 ASN A CA 1
ATOM 949 C C . ASN A 1 117 ? 24.760 14.817 -13.548 1.00 68.62 117 ASN A C 1
ATOM 951 O O . ASN A 1 117 ? 25.693 14.847 -14.347 1.00 68.62 117 ASN A O 1
ATOM 955 N N . GLU A 1 118 ? 24.595 13.766 -12.742 1.00 74.00 118 GLU A N 1
ATOM 956 C CA . GLU A 1 118 ? 25.539 12.641 -12.602 1.00 74.00 118 GLU A CA 1
ATOM 957 C C . GLU A 1 118 ? 25.429 11.605 -13.751 1.00 74.00 118 GLU A C 1
ATOM 959 O O . GLU A 1 118 ? 25.718 10.425 -13.573 1.00 74.00 118 GLU A O 1
ATOM 964 N N . GLY A 1 119 ? 25.009 12.030 -14.949 1.00 69.00 119 GLY A N 1
ATOM 965 C CA . GLY A 1 119 ? 24.987 11.187 -16.153 1.00 69.00 119 GLY A CA 1
ATOM 966 C C . GLY A 1 119 ? 23.700 10.388 -16.396 1.00 69.00 119 GLY A C 1
ATOM 967 O O . GLY A 1 119 ? 23.687 9.512 -17.263 1.00 69.00 119 GLY A O 1
ATOM 968 N N . LEU A 1 120 ? 22.604 10.681 -15.686 1.00 80.19 120 LEU A N 1
ATOM 969 C CA . LEU A 1 120 ? 21.284 10.154 -16.045 1.00 80.19 120 LEU A CA 1
ATOM 970 C C . LEU A 1 120 ? 20.718 10.896 -17.267 1.00 80.19 120 LEU A C 1
ATOM 972 O O . LEU A 1 120 ? 20.611 12.123 -17.237 1.00 80.19 120 LEU A O 1
ATOM 976 N N . PRO A 1 121 ? 20.300 10.187 -18.328 1.00 78.19 121 PRO A N 1
ATOM 977 C CA . PRO A 1 121 ? 19.714 10.830 -19.492 1.00 78.19 121 PRO A CA 1
ATOM 978 C C . PRO A 1 121 ? 18.293 11.312 -19.186 1.00 78.19 121 PRO A C 1
ATOM 980 O O . PRO A 1 121 ? 17.489 10.605 -18.572 1.00 78.19 121 PRO A O 1
ATOM 983 N N . LEU A 1 122 ? 17.962 12.509 -19.669 1.00 80.69 122 LEU A N 1
ATOM 984 C CA . LEU A 1 122 ? 16.607 13.035 -19.588 1.00 80.69 122 LEU A CA 1
ATOM 985 C C . LEU A 1 122 ? 15.711 12.292 -20.590 1.00 80.69 122 LEU A C 1
ATOM 987 O O . LEU A 1 122 ? 15.766 12.537 -21.794 1.00 80.69 122 LEU A O 1
ATOM 991 N N . LEU A 1 123 ? 14.889 11.369 -20.092 1.00 80.12 123 LEU A N 1
ATOM 992 C CA . LEU A 1 123 ? 13.965 10.602 -20.927 1.00 80.12 123 LEU A CA 1
ATOM 993 C C . LEU A 1 123 ? 12.702 11.415 -21.247 1.00 80.12 123 LEU A C 1
ATOM 995 O O . LEU A 1 123 ? 11.964 11.830 -20.348 1.00 80.12 123 LEU A O 1
ATOM 999 N N . ALA A 1 124 ? 12.407 11.582 -22.536 1.00 76.69 124 ALA A N 1
ATOM 1000 C CA . ALA A 1 124 ? 11.162 12.175 -23.020 1.00 76.69 124 ALA A CA 1
ATOM 1001 C C . ALA A 1 124 ? 10.025 11.136 -23.003 1.00 76.69 124 ALA A C 1
ATOM 1003 O O . ALA A 1 124 ? 9.633 10.588 -24.030 1.00 76.69 124 ALA A O 1
ATOM 1004 N N . LEU A 1 125 ? 9.510 10.824 -21.812 1.00 83.62 125 LEU A N 1
ATOM 1005 C CA . LEU A 1 125 ? 8.423 9.852 -21.647 1.00 83.62 125 LEU A CA 1
ATOM 1006 C C . LEU A 1 125 ? 7.046 10.490 -21.928 1.00 83.62 125 LEU A C 1
ATOM 1008 O O . LEU A 1 125 ? 6.825 11.650 -21.553 1.00 83.62 125 LEU A O 1
ATOM 1012 N N . PRO A 1 126 ? 6.082 9.749 -22.509 1.00 83.06 126 PRO A N 1
ATOM 1013 C CA . PRO A 1 126 ? 4.758 10.270 -22.852 1.00 83.06 126 PRO A CA 1
ATOM 1014 C C . PRO A 1 126 ? 3.952 10.642 -21.603 1.00 83.06 126 PRO A C 1
ATOM 1016 O O . PRO A 1 126 ? 4.199 10.142 -20.500 1.00 83.06 126 PRO A O 1
ATOM 1019 N N . ALA A 1 127 ? 3.010 11.577 -21.738 1.00 79.88 127 ALA A N 1
ATOM 1020 C CA . ALA A 1 127 ? 2.034 11.840 -20.684 1.00 79.88 127 ALA A CA 1
ATOM 1021 C C . ALA A 1 127 ? 1.106 10.625 -20.562 1.00 79.88 127 ALA A C 1
ATOM 1023 O O . ALA A 1 127 ? 0.503 10.207 -21.546 1.00 79.88 127 ALA A O 1
ATOM 1024 N N . LEU A 1 128 ? 1.034 10.040 -19.367 1.00 82.12 128 LEU A N 1
ATOM 1025 C CA . LEU A 1 128 ? 0.115 8.943 -19.088 1.00 82.12 128 LEU A CA 1
ATOM 1026 C C . LEU A 1 128 ? -1.202 9.508 -18.576 1.00 82.12 128 LEU A C 1
ATOM 1028 O O . LEU A 1 128 ? -1.212 10.515 -17.864 1.00 82.12 128 LEU A O 1
ATOM 1032 N N . ASP A 1 129 ? -2.298 8.851 -18.941 1.00 70.38 129 ASP A N 1
ATOM 1033 C CA . ASP A 1 129 ? -3.626 9.300 -18.553 1.00 70.38 129 ASP A CA 1
ATOM 1034 C C . ASP A 1 129 ? -3.781 9.235 -17.029 1.00 70.38 129 ASP A C 1
ATOM 1036 O O . ASP A 1 129 ? -3.596 8.193 -16.389 1.00 70.38 129 ASP A O 1
ATOM 1040 N N . HIS A 1 130 ? -4.080 10.384 -16.437 1.00 66.69 130 HIS A N 1
ATOM 1041 C CA . HIS A 1 130 ? -4.316 10.493 -15.013 1.00 66.69 130 HIS A CA 1
ATOM 1042 C C . HIS A 1 130 ? -5.793 10.251 -14.771 1.00 66.69 130 HIS A C 1
ATOM 1044 O O . HIS A 1 130 ? -6.632 11.029 -15.226 1.00 66.69 130 HIS A O 1
ATOM 1050 N N . GLN A 1 131 ? -6.123 9.219 -13.992 1.00 63.56 131 GLN A N 1
ATOM 1051 C CA . GLN A 1 131 ? -7.492 9.088 -13.521 1.00 63.56 131 GLN A CA 1
ATOM 1052 C C . GLN A 1 131 ? -7.826 10.331 -12.694 1.00 63.56 131 GLN A C 1
ATOM 1054 O O . GLN A 1 131 ? -7.304 10.515 -11.593 1.00 63.56 131 GLN A O 1
ATOM 1059 N N . LYS A 1 132 ? -8.677 11.197 -13.249 1.00 67.94 132 LYS A N 1
ATOM 1060 C CA . LYS A 1 132 ? -9.220 12.346 -12.533 1.00 67.94 132 LYS A CA 1
ATOM 1061 C C . LYS A 1 132 ? -9.920 11.793 -11.298 1.00 67.94 132 LYS A C 1
ATOM 1063 O O . LYS A 1 132 ? -10.834 10.974 -11.418 1.00 67.94 132 LYS A O 1
ATOM 1068 N N . TYR A 1 133 ? -9.443 12.174 -10.117 1.00 68.25 133 TYR A N 1
ATOM 1069 C CA . TYR A 1 133 ? -10.133 11.828 -8.885 1.00 68.25 133 TYR A CA 1
ATOM 1070 C C . TYR A 1 133 ? -11.541 12.407 -8.981 1.00 68.25 133 TYR A C 1
ATOM 1072 O O . TYR A 1 133 ? -11.709 13.602 -9.227 1.00 68.25 133 TYR A O 1
ATOM 1080 N N . LYS A 1 134 ? -12.552 11.548 -8.833 1.00 76.81 134 LYS A N 1
ATOM 1081 C CA . LYS A 1 134 ? -13.915 12.026 -8.643 1.00 76.81 134 LYS A CA 1
ATOM 1082 C C . LYS A 1 134 ? -13.894 12.800 -7.330 1.00 76.81 134 LYS A C 1
ATOM 1084 O O . LYS A 1 134 ? -13.523 12.231 -6.305 1.00 76.81 134 LYS A O 1
ATOM 1089 N N . SER A 1 135 ? -14.219 14.090 -7.381 1.00 74.31 135 SER A N 1
ATOM 1090 C CA . SER A 1 135 ? -14.444 14.869 -6.168 1.00 74.31 135 SER A CA 1
ATOM 1091 C C . SER A 1 135 ? -15.508 14.131 -5.365 1.00 74.31 135 SER A C 1
ATOM 1093 O O . SER A 1 135 ? -16.600 13.887 -5.881 1.00 74.31 135 SER A O 1
ATOM 1095 N N . PHE A 1 136 ? -15.165 13.693 -4.159 1.00 75.69 136 PHE A N 1
ATOM 1096 C CA . PHE A 1 136 ? -16.162 13.128 -3.264 1.00 75.69 136 PHE A CA 1
ATOM 1097 C C . PHE A 1 136 ? -17.026 14.283 -2.769 1.00 75.69 136 PHE A C 1
ATOM 1099 O O . PHE A 1 136 ? -16.503 15.336 -2.400 1.00 75.69 136 PHE A O 1
ATOM 1106 N N . GLU A 1 137 ? -18.341 14.104 -2.826 1.00 80.88 137 GLU A N 1
ATOM 1107 C CA . GLU A 1 137 ? -19.262 15.035 -2.186 1.00 80.88 137 GLU A CA 1
ATOM 1108 C C . GLU A 1 137 ? -18.990 15.032 -0.675 1.00 80.88 137 GLU A C 1
ATOM 1110 O O . GLU A 1 137 ? -18.620 13.987 -0.121 1.00 80.88 137 GLU A O 1
ATOM 1115 N N . PRO A 1 138 ? -19.110 16.191 -0.007 1.00 82.75 138 PRO A N 1
ATOM 1116 C CA . PRO A 1 138 ? -18.962 16.249 1.437 1.00 82.75 138 PRO A CA 1
ATOM 1117 C C . PRO A 1 138 ? -19.956 15.296 2.106 1.00 82.75 138 PRO A C 1
ATOM 1119 O O . PRO A 1 138 ? -21.018 14.991 1.559 1.00 82.75 138 PRO A O 1
ATOM 1122 N N . LEU A 1 139 ? -19.602 14.827 3.305 1.00 83.56 139 LEU A N 1
ATOM 1123 C CA . LEU A 1 139 ? -20.488 13.983 4.099 1.00 83.56 139 LEU A CA 1
ATOM 1124 C C . LEU A 1 139 ? -21.840 14.689 4.254 1.00 83.56 139 LEU A C 1
ATOM 1126 O O . LEU A 1 139 ? -21.890 15.846 4.673 1.00 83.56 139 LEU A O 1
ATOM 1130 N N . THR A 1 140 ? -22.929 14.005 3.906 1.00 92.31 140 THR A N 1
ATOM 1131 C CA . THR A 1 140 ? -24.267 14.575 4.071 1.00 92.31 140 THR A CA 1
ATOM 1132 C C . THR A 1 140 ? -24.548 14.813 5.551 1.00 92.31 140 THR A C 1
ATOM 1134 O O . THR A 1 140 ? -24.118 14.039 6.410 1.00 92.31 140 THR A O 1
ATOM 1137 N N . GLU A 1 141 ? -25.309 15.861 5.862 1.00 92.69 141 GLU A N 1
ATOM 1138 C CA . GLU A 1 141 ? -25.669 16.198 7.245 1.00 92.69 141 GLU A CA 1
ATOM 1139 C C . GLU A 1 141 ? -26.379 15.028 7.949 1.00 92.69 141 GLU A C 1
ATOM 1141 O O . GLU A 1 141 ? -26.092 14.710 9.102 1.00 92.69 141 GLU A O 1
ATOM 1146 N N . ALA A 1 142 ? -27.228 14.300 7.217 1.00 92.62 142 ALA A N 1
ATOM 1147 C CA . ALA A 1 142 ? -27.874 13.089 7.714 1.00 92.62 142 ALA A CA 1
ATOM 1148 C C . ALA A 1 142 ? -26.858 12.011 8.134 1.00 92.62 142 ALA A C 1
ATOM 1150 O O . ALA A 1 142 ? -26.989 11.430 9.212 1.00 92.62 142 ALA A O 1
ATOM 1151 N N . CYS A 1 143 ? -25.826 11.763 7.322 1.00 93.00 143 CYS A N 1
ATOM 1152 C CA . CYS A 1 143 ? -24.791 10.784 7.649 1.00 93.00 143 CYS A CA 1
ATOM 1153 C C . CYS A 1 143 ? -23.922 11.259 8.823 1.00 93.00 143 CYS A C 1
ATOM 1155 O O . CYS A 1 143 ? -23.617 10.474 9.721 1.00 93.00 143 CYS A O 1
ATOM 1157 N N . PHE A 1 144 ? -23.600 12.554 8.880 1.00 95.00 144 PHE A N 1
ATOM 1158 C CA . PHE A 1 144 ? -22.887 13.147 10.011 1.00 95.00 144 PHE A CA 1
ATOM 1159 C C . PHE A 1 144 ? -23.644 12.949 11.333 1.00 95.00 144 PHE A C 1
ATOM 1161 O O . PHE A 1 144 ? -23.060 12.515 12.330 1.00 95.00 144 PHE A O 1
ATOM 1168 N N . ASN A 1 145 ? -24.955 13.195 11.331 1.00 95.50 145 ASN A N 1
ATOM 1169 C CA . ASN A 1 145 ? -25.807 13.022 12.506 1.00 95.50 145 ASN A CA 1
ATOM 1170 C C . ASN A 1 145 ? -25.911 11.551 12.932 1.00 95.50 145 ASN A C 1
ATOM 1172 O O . ASN A 1 145 ? -25.820 11.255 14.124 1.00 95.50 145 ASN A O 1
ATOM 1176 N N . GLN A 1 146 ? -26.032 10.624 11.977 1.00 96.19 146 GLN A N 1
ATOM 1177 C CA . GLN A 1 146 ? -26.053 9.184 12.257 1.00 96.19 146 GLN A CA 1
ATOM 1178 C C . GLN A 1 146 ? -24.742 8.702 12.883 1.00 96.19 146 GLN A C 1
ATOM 1180 O O . GLN A 1 146 ? -24.769 8.029 13.912 1.00 96.19 146 GLN A O 1
ATOM 1185 N N . VAL A 1 147 ? -23.596 9.085 12.310 1.00 95.62 147 VAL A N 1
ATOM 1186 C CA . VAL A 1 147 ? -22.277 8.728 12.854 1.00 95.62 147 VAL A CA 1
ATOM 1187 C C . VAL A 1 147 ? -22.096 9.327 14.247 1.00 95.62 147 VAL A C 1
ATOM 1189 O O . VAL A 1 147 ? -21.682 8.629 15.168 1.00 95.62 147 VAL A O 1
ATOM 1192 N N . THR A 1 148 ? -22.470 10.592 14.435 1.00 97.19 148 THR A N 1
ATOM 1193 C CA . THR A 1 148 ? -22.381 11.262 15.738 1.00 97.19 148 THR A CA 1
ATOM 1194 C C . THR A 1 148 ? -23.248 10.569 16.787 1.00 97.19 148 THR A C 1
ATOM 1196 O O . THR A 1 148 ? -22.792 10.335 17.904 1.00 97.19 148 THR A O 1
ATOM 1199 N N . SER A 1 149 ? -24.487 10.214 16.442 1.00 97.12 149 SER A N 1
ATOM 1200 C CA . SER A 1 149 ? -25.395 9.504 17.345 1.00 97.12 149 SER A CA 1
ATOM 1201 C C . SER A 1 149 ? -24.868 8.113 17.700 1.00 97.12 149 SER A C 1
ATOM 1203 O O . SER A 1 149 ? -24.812 7.779 18.880 1.00 97.12 149 SER A O 1
ATOM 1205 N N . ALA A 1 150 ? -24.396 7.341 16.716 1.00 97.62 150 ALA A N 1
ATOM 1206 C CA . ALA A 1 150 ? -23.821 6.018 16.951 1.00 97.62 150 ALA A CA 1
ATOM 1207 C C . ALA A 1 150 ? -22.580 6.077 17.857 1.00 97.62 150 ALA A C 1
ATOM 1209 O O . ALA A 1 150 ? -22.439 5.271 18.776 1.00 97.62 150 ALA A O 1
ATOM 1210 N N . LEU A 1 151 ? -21.700 7.061 17.643 1.00 97.69 151 LEU A N 1
ATOM 1211 C CA . LEU A 1 151 ? -20.524 7.262 18.489 1.00 97.69 151 LEU A CA 1
ATOM 1212 C C . LEU A 1 151 ? -20.910 7.639 19.921 1.00 97.69 151 LEU A C 1
ATOM 1214 O O . LEU A 1 151 ? -20.332 7.086 20.852 1.00 97.69 151 LEU A O 1
ATOM 1218 N N . LYS A 1 152 ? -21.903 8.519 20.110 1.00 97.69 152 LYS A N 1
ATOM 1219 C CA . LYS A 1 152 ? -22.414 8.863 21.448 1.00 97.69 152 LYS A CA 1
ATOM 1220 C C . LYS A 1 152 ? -22.948 7.633 22.178 1.00 97.69 152 LYS A C 1
ATOM 1222 O O . LYS A 1 152 ? -22.499 7.366 23.282 1.00 97.69 152 LYS A O 1
ATOM 1227 N N . VAL A 1 153 ? -23.784 6.825 21.522 1.00 97.75 153 VAL A N 1
ATOM 1228 C CA . VAL A 1 153 ? -24.310 5.578 22.105 1.00 97.75 153 VAL A CA 1
ATOM 1229 C C . VAL A 1 153 ? -23.178 4.638 22.527 1.00 97.75 153 VAL A C 1
ATOM 1231 O O . VAL A 1 153 ? -23.214 4.067 23.613 1.00 97.75 153 VAL A O 1
ATOM 1234 N N . HIS A 1 154 ? -22.136 4.487 21.704 1.00 95.50 154 HIS A N 1
ATOM 1235 C CA . HIS A 1 154 ? -20.989 3.658 22.074 1.00 95.50 154 HIS A CA 1
ATOM 1236 C C . HIS A 1 154 ? -20.183 4.226 23.243 1.00 95.50 154 HIS A C 1
ATOM 1238 O O . HIS A 1 154 ? -19.713 3.453 24.075 1.00 95.50 154 HIS A O 1
ATOM 1244 N N . ILE A 1 155 ? -20.026 5.547 23.318 1.00 97.62 155 ILE A N 1
ATOM 1245 C CA . ILE A 1 155 ? -19.373 6.215 24.446 1.00 97.62 155 ILE A CA 1
ATOM 1246 C C . ILE A 1 155 ? -20.179 5.993 25.731 1.00 97.62 155 ILE A C 1
ATOM 1248 O O . ILE A 1 155 ? -19.599 5.598 26.741 1.00 97.62 155 ILE A O 1
ATOM 1252 N N . ASP A 1 156 ? -21.501 6.152 25.679 1.00 97.38 156 ASP A N 1
ATOM 1253 C CA . ASP A 1 156 ? -22.388 5.947 26.828 1.00 97.38 156 ASP A CA 1
ATOM 1254 C C . ASP A 1 156 ? -22.304 4.499 27.340 1.00 97.38 156 ASP A C 1
ATOM 1256 O O . ASP A 1 156 ? -22.093 4.272 28.531 1.00 97.38 156 ASP A O 1
ATOM 1260 N N . LEU A 1 157 ? -22.320 3.512 26.435 1.00 96.88 157 LEU A N 1
ATOM 1261 C CA . LEU A 1 157 ? -22.127 2.095 26.780 1.00 96.88 157 LEU A CA 1
ATOM 1262 C C . LEU A 1 157 ? -20.753 1.806 27.406 1.00 96.88 157 LEU A C 1
ATOM 1264 O O . LEU A 1 157 ? -20.612 0.885 28.214 1.00 96.88 157 LEU A O 1
ATOM 1268 N N . LEU A 1 158 ? -19.705 2.536 27.014 1.00 96.19 158 LEU A N 1
ATOM 1269 C CA . LEU A 1 158 ? -18.380 2.384 27.620 1.00 96.19 158 LEU A CA 1
ATOM 1270 C C . LEU A 1 158 ? -18.358 2.930 29.047 1.00 96.19 158 LEU A C 1
ATOM 1272 O O . LEU A 1 158 ? -17.795 2.274 29.924 1.00 96.19 158 LEU A O 1
ATOM 1276 N N . TYR A 1 159 ? -18.984 4.083 29.287 1.00 97.56 159 TYR A N 1
ATOM 1277 C CA . TYR A 1 159 ? -19.117 4.630 30.636 1.00 97.56 159 TYR A CA 1
ATOM 1278 C C . TYR A 1 159 ? -19.960 3.723 31.530 1.00 97.56 159 TYR A C 1
ATOM 1280 O O . TYR A 1 159 ? -19.515 3.392 32.627 1.00 97.56 159 TYR A O 1
ATOM 1288 N N . GLU A 1 160 ? -21.080 3.201 31.026 1.00 96.56 160 GLU A N 1
ATOM 1289 C CA . GLU A 1 160 ? -21.907 2.225 31.742 1.00 96.56 160 GLU A CA 1
ATOM 1290 C C . GLU A 1 160 ? -21.095 0.982 32.140 1.00 96.56 160 GLU A C 1
ATOM 1292 O O . GLU A 1 160 ? -21.139 0.541 33.287 1.00 96.56 160 GLU A O 1
ATOM 1297 N N . LYS A 1 161 ? -20.266 0.446 31.233 1.00 94.75 161 LYS A N 1
ATOM 1298 C CA . LYS A 1 161 ? -19.374 -0.685 31.546 1.00 94.75 161 LYS A CA 1
ATOM 1299 C C . LYS A 1 161 ? -18.335 -0.346 32.611 1.00 94.75 161 LYS A C 1
ATOM 1301 O O . LYS A 1 161 ? -17.999 -1.210 33.419 1.00 94.75 161 LYS A O 1
ATOM 1306 N N . ILE A 1 162 ? -17.781 0.865 32.599 1.00 95.69 162 ILE A N 1
ATOM 1307 C CA . ILE A 1 162 ? -16.811 1.313 33.609 1.00 95.69 162 ILE A CA 1
ATOM 1308 C C . ILE A 1 162 ? -17.492 1.451 34.972 1.00 95.69 162 ILE A C 1
ATOM 1310 O O . ILE A 1 162 ? -16.943 1.001 35.979 1.00 95.69 162 ILE A O 1
ATOM 1314 N N . ASP A 1 163 ? -18.689 2.025 35.010 1.00 95.75 163 ASP A N 1
ATOM 1315 C CA . ASP A 1 163 ? -19.455 2.175 36.241 1.00 95.75 163 ASP A CA 1
ATOM 1316 C C . ASP A 1 163 ? -19.899 0.818 36.788 1.00 95.75 163 ASP A C 1
ATOM 1318 O O . ASP A 1 163 ? -19.722 0.550 37.977 1.00 95.75 163 ASP A O 1
ATOM 1322 N N . PHE A 1 164 ? -20.345 -0.094 35.923 1.00 95.06 164 PHE A N 1
ATOM 1323 C CA . PHE A 1 164 ? -20.662 -1.463 36.312 1.00 95.06 164 PHE A CA 1
ATOM 1324 C C . PHE A 1 164 ? -19.438 -2.208 36.861 1.00 95.06 164 PHE A C 1
ATOM 1326 O O . PHE A 1 164 ? -19.541 -2.891 37.878 1.00 95.06 164 PHE A O 1
ATOM 1333 N N . ARG A 1 165 ? -18.248 -2.030 36.266 1.00 92.62 165 ARG A N 1
ATOM 1334 C CA . ARG A 1 165 ? -16.998 -2.577 36.831 1.00 92.62 165 ARG A CA 1
ATOM 1335 C C . ARG A 1 165 ? -16.742 -2.064 38.244 1.00 92.62 165 ARG A C 1
ATOM 1337 O O . ARG A 1 165 ? -16.358 -2.852 39.097 1.00 92.62 165 ARG A O 1
ATOM 1344 N N . ARG A 1 166 ? -17.006 -0.781 38.512 1.00 93.56 166 ARG A N 1
ATOM 1345 C CA . ARG A 1 166 ? -16.874 -0.209 39.859 1.00 93.56 166 ARG A CA 1
ATOM 1346 C C . ARG A 1 166 ? -17.839 -0.866 40.850 1.00 93.56 166 ARG A C 1
ATOM 1348 O O . ARG A 1 166 ? -17.434 -1.154 41.971 1.00 93.56 166 ARG A O 1
ATOM 1355 N N . VAL A 1 167 ? -19.083 -1.121 40.438 1.00 94.75 167 VAL A N 1
ATOM 1356 C CA . VAL A 1 167 ? -20.075 -1.842 41.259 1.00 94.75 167 VAL A CA 1
ATOM 1357 C C . VAL A 1 167 ? -19.584 -3.255 41.576 1.00 94.75 167 VAL A C 1
ATOM 1359 O O . VAL A 1 167 ? -19.526 -3.627 42.744 1.00 94.75 167 VAL A O 1
ATOM 1362 N N . VAL A 1 168 ? -19.145 -4.007 40.562 1.00 93.00 168 VAL A N 1
ATOM 1363 C CA . VAL A 1 168 ? -18.588 -5.360 40.738 1.00 93.00 168 VAL A CA 1
ATOM 1364 C C . VAL A 1 168 ? -17.368 -5.336 41.660 1.00 93.00 168 VAL A C 1
ATOM 1366 O O . VAL A 1 168 ? -17.241 -6.189 42.533 1.00 93.00 168 VAL A O 1
ATOM 1369 N N . ASP A 1 169 ? -16.478 -4.352 41.519 1.00 90.31 169 ASP A N 1
ATOM 1370 C CA . ASP A 1 169 ? -15.279 -4.248 42.348 1.00 90.31 169 ASP A CA 1
ATOM 1371 C C . ASP A 1 169 ? -15.588 -4.005 43.829 1.00 90.31 169 ASP A C 1
ATOM 1373 O O . ASP A 1 169 ? -14.864 -4.537 44.677 1.00 90.31 169 ASP A O 1
ATOM 1377 N N . LEU A 1 170 ? -16.652 -3.255 44.129 1.00 92.81 170 LEU A N 1
ATOM 1378 C CA . LEU A 1 170 ? -17.124 -2.968 45.488 1.00 92.81 170 LEU A CA 1
ATOM 1379 C C . LEU A 1 170 ? -17.998 -4.085 46.082 1.00 92.81 170 LEU A C 1
ATOM 1381 O O . LEU A 1 170 ? -18.148 -4.148 47.303 1.00 92.81 170 LEU A O 1
ATOM 1385 N N . ALA A 1 171 ? -18.569 -4.957 45.249 1.00 93.50 171 ALA A N 1
ATOM 1386 C CA . ALA A 1 171 ? -19.424 -6.050 45.694 1.00 93.50 171 ALA A CA 1
ATOM 1387 C C . ALA A 1 171 ? -18.659 -7.064 46.564 1.00 93.50 171 ALA A C 1
ATOM 1389 O O . ALA A 1 171 ? -17.452 -7.286 46.415 1.00 93.50 171 ALA A O 1
ATOM 1390 N N . LYS A 1 172 ? -19.376 -7.725 47.480 1.00 92.06 172 LYS A N 1
ATOM 1391 C CA . LYS A 1 172 ? -18.813 -8.795 48.312 1.00 92.06 172 LYS A CA 1
ATOM 1392 C C . LYS A 1 172 ? -18.966 -10.148 47.599 1.00 92.06 172 LYS A C 1
ATOM 1394 O O . LYS A 1 172 ? -20.096 -10.495 47.245 1.00 92.06 172 LYS A O 1
ATOM 1399 N N . PRO A 1 173 ? -17.889 -10.944 47.440 1.00 90.62 173 PRO A N 1
ATOM 1400 C CA . PRO A 1 173 ? -17.989 -12.305 46.915 1.00 90.62 173 PRO A CA 1
ATOM 1401 C C . PRO A 1 173 ? -18.980 -13.167 47.714 1.00 90.62 173 PRO A C 1
ATOM 1403 O O . PRO A 1 173 ? -19.131 -12.984 48.926 1.00 90.62 173 PRO A O 1
ATOM 1406 N N . HIS A 1 174 ? -19.627 -14.125 47.056 1.00 86.31 174 HIS A N 1
ATOM 1407 C CA . HIS A 1 174 ? -20.406 -15.168 47.718 1.00 86.31 174 HIS A CA 1
ATOM 1408 C C . HIS A 1 174 ? -19.476 -16.118 48.472 1.00 86.31 174 HIS A C 1
ATOM 1410 O O . HIS A 1 174 ? -18.444 -16.544 47.944 1.00 86.31 174 HIS A O 1
ATOM 1416 N N . SER A 1 175 ? -19.845 -16.468 49.706 1.00 84.75 175 SER A N 1
ATOM 1417 C CA . SER A 1 175 ? -19.178 -17.553 50.425 1.00 84.75 175 SER A CA 1
ATOM 1418 C C . SER A 1 175 ? -19.808 -18.898 50.052 1.00 84.75 175 SER A C 1
ATOM 1420 O O . SER A 1 175 ? -20.987 -18.978 49.712 1.00 84.75 175 SER A O 1
ATOM 1422 N N . CYS A 1 176 ? -19.030 -19.982 50.127 1.00 76.50 176 CYS A N 1
ATOM 1423 C CA . CYS A 1 176 ? -19.570 -21.327 49.896 1.00 76.50 176 CYS A CA 1
ATOM 1424 C C . CYS A 1 176 ? -20.674 -21.673 50.905 1.00 76.50 176 CYS A C 1
ATOM 1426 O O . CYS A 1 176 ? -21.646 -22.327 50.547 1.00 76.50 176 CYS A O 1
ATOM 1428 N N . GLU A 1 177 ? -20.539 -21.210 52.147 1.00 79.75 177 GLU A N 1
ATOM 1429 C CA . GLU A 1 177 ? -21.524 -21.425 53.210 1.00 79.75 177 GLU A CA 1
ATOM 1430 C C . GLU A 1 177 ? -22.854 -20.737 52.897 1.00 79.75 177 GLU A C 1
ATOM 1432 O O . GLU A 1 177 ? -23.897 -21.355 53.049 1.00 79.75 177 GLU A O 1
ATOM 1437 N N . GLU A 1 178 ? -22.826 -19.503 52.384 1.00 81.00 178 GLU A N 1
ATOM 1438 C CA . GLU A 1 178 ? -24.028 -18.747 52.007 1.00 81.00 178 GLU A CA 1
ATOM 1439 C C . GLU A 1 178 ? -24.807 -19.435 50.879 1.00 81.00 178 GLU A C 1
ATOM 1441 O O . GLU A 1 178 ? -26.033 -19.490 50.910 1.00 81.00 178 GLU A O 1
ATOM 1446 N N . VAL A 1 179 ? -24.094 -19.998 49.901 1.00 80.25 179 VAL A N 1
ATOM 1447 C CA . VAL A 1 179 ? -24.711 -20.701 48.767 1.00 80.25 179 VAL A CA 1
ATOM 1448 C C . VAL A 1 179 ? -25.264 -22.068 49.189 1.00 80.25 179 VAL A C 1
ATOM 1450 O O . VAL A 1 179 ? -26.333 -22.468 48.733 1.00 80.25 179 VAL A O 1
ATOM 1453 N N . LEU A 1 180 ? -24.561 -22.790 50.070 1.00 75.94 180 LEU A N 1
ATOM 1454 C CA . LEU A 1 180 ? -24.977 -24.114 50.551 1.00 75.94 180 LEU A CA 1
ATOM 1455 C C . LEU A 1 180 ? -26.066 -24.054 51.630 1.00 75.94 180 LEU A C 1
ATOM 1457 O O . LEU A 1 180 ? -26.838 -25.001 51.755 1.00 75.94 180 LEU A O 1
ATOM 1461 N N . ALA A 1 181 ? -26.147 -22.958 52.386 1.00 77.00 181 ALA A N 1
ATOM 1462 C CA . ALA A 1 181 ? -27.165 -22.733 53.411 1.00 77.00 181 ALA A CA 1
ATOM 1463 C C . ALA A 1 181 ? -28.521 -22.286 52.839 1.00 77.00 181 ALA A C 1
ATOM 1465 O O . ALA A 1 181 ? -29.434 -21.978 53.602 1.00 77.00 181 ALA A O 1
ATOM 1466 N N . HIS A 1 182 ? -28.677 -22.230 51.512 1.00 78.19 182 HIS A N 1
ATOM 1467 C CA . HIS A 1 182 ? -29.940 -21.845 50.898 1.00 78.19 182 HIS A CA 1
ATOM 1468 C C . HIS A 1 182 ? -31.011 -22.920 51.149 1.00 78.19 182 HIS A C 1
ATOM 1470 O O . HIS A 1 182 ? -30.961 -24.013 50.584 1.00 78.19 182 HIS A O 1
ATOM 1476 N N . GLU A 1 183 ? -31.985 -22.591 52.001 1.00 66.62 183 GLU A N 1
ATOM 1477 C CA . GLU A 1 183 ? -32.953 -23.532 52.591 1.00 66.62 183 GLU A CA 1
ATOM 1478 C C . GLU A 1 183 ? -33.792 -24.297 51.556 1.00 66.62 183 GLU A C 1
ATOM 1480 O O . GLU A 1 183 ? -34.157 -25.449 51.776 1.00 66.62 183 GLU A O 1
ATOM 1485 N N . ASN A 1 184 ? -34.037 -23.691 50.393 1.00 73.88 184 ASN A N 1
ATOM 1486 C CA . ASN A 1 184 ? -34.850 -24.269 49.320 1.00 73.88 184 ASN A CA 1
ATOM 1487 C C . ASN A 1 184 ? -34.019 -25.020 48.261 1.00 73.88 184 ASN A C 1
ATOM 1489 O O . ASN A 1 184 ? -34.555 -25.491 47.260 1.00 73.88 184 ASN A O 1
ATOM 1493 N N . GLY A 1 185 ? -32.711 -25.180 48.488 1.00 69.75 185 GLY A N 1
ATOM 1494 C CA . GLY A 1 185 ? -31.788 -25.841 47.572 1.00 69.75 185 GLY A CA 1
ATOM 1495 C C . GLY A 1 185 ? -31.335 -24.955 46.405 1.00 69.75 185 GLY A C 1
ATOM 1496 O O . GLY A 1 185 ? -31.916 -23.924 46.089 1.00 69.75 185 GLY A O 1
ATOM 1497 N N . LEU A 1 186 ? -30.268 -25.373 45.720 1.00 74.44 186 LEU A N 1
ATOM 1498 C CA . LEU A 1 186 ? -29.574 -24.539 44.725 1.00 74.44 186 LEU A CA 1
ATOM 1499 C C . LEU A 1 186 ? -30.435 -24.153 43.503 1.00 74.44 186 LEU A C 1
ATOM 1501 O O . LEU A 1 186 ? -30.125 -23.194 42.806 1.00 74.44 186 LEU A O 1
ATOM 1505 N N . HIS A 1 187 ? -31.517 -24.888 43.236 1.00 75.06 187 HIS A N 1
ATOM 1506 C CA . HIS A 1 187 ? -32.378 -24.691 42.067 1.00 75.06 187 HIS A CA 1
ATOM 1507 C C . HIS A 1 187 ? -33.293 -23.460 42.165 1.00 75.06 187 HIS A C 1
ATOM 1509 O O . HIS A 1 187 ? -33.762 -22.978 41.138 1.00 75.06 187 HIS A O 1
ATOM 1515 N N . THR A 1 188 ? -33.534 -22.938 43.371 1.00 78.12 188 THR A N 1
ATOM 1516 C CA . THR A 1 188 ? -34.293 -21.695 43.593 1.00 78.12 188 THR A CA 1
ATOM 1517 C C . THR A 1 188 ? -33.395 -20.488 43.842 1.00 78.12 188 THR A C 1
ATOM 1519 O O . THR A 1 188 ? -33.894 -19.379 44.021 1.00 78.12 188 THR A O 1
ATOM 1522 N N . TRP A 1 189 ? -32.077 -20.687 43.887 1.00 81.00 189 TRP A N 1
ATOM 1523 C CA . TRP A 1 189 ? -31.136 -19.615 44.166 1.00 81.00 189 TRP A CA 1
ATOM 1524 C C . TRP A 1 189 ? -30.978 -18.707 42.941 1.00 81.00 189 TRP A C 1
ATOM 1526 O O . TRP A 1 189 ? -30.551 -19.152 41.875 1.00 81.00 189 TRP A O 1
ATOM 1536 N N . THR A 1 190 ? -31.305 -17.423 43.094 1.00 83.69 190 THR A N 1
ATOM 1537 C CA . THR A 1 190 ? -31.085 -16.389 42.074 1.00 83.69 190 THR A CA 1
ATOM 1538 C C . THR A 1 190 ? -29.845 -15.564 42.426 1.00 83.69 190 THR A C 1
ATOM 1540 O O . THR A 1 190 ? -29.940 -14.679 43.281 1.00 83.69 190 THR A O 1
ATOM 1543 N N . PRO A 1 191 ? -28.681 -15.842 41.811 1.00 83.19 191 PRO A N 1
ATOM 1544 C CA . PRO A 1 191 ? -27.454 -15.115 42.101 1.00 83.19 191 PRO A CA 1
ATOM 1545 C C . PRO A 1 191 ? -27.556 -13.629 41.742 1.00 83.19 191 PRO A C 1
ATOM 1547 O O . PRO A 1 191 ? -27.962 -13.271 40.634 1.00 83.19 191 PRO A O 1
ATOM 1550 N N . GLU A 1 192 ? -27.098 -12.766 42.647 1.00 89.81 192 GLU A N 1
ATOM 1551 C CA . GLU A 1 192 ? -26.850 -11.358 42.336 1.00 89.81 192 GLU A CA 1
ATOM 1552 C C . GLU A 1 192 ? -25.684 -11.270 41.343 1.00 89.81 192 GLU A C 1
ATOM 1554 O O . GLU A 1 192 ? -24.619 -11.864 41.550 1.00 89.81 192 GLU A O 1
ATOM 1559 N N . ILE A 1 193 ? -25.901 -10.574 40.224 1.00 89.00 193 ILE A N 1
ATOM 1560 C CA . ILE A 1 193 ? -24.986 -10.589 39.073 1.00 89.00 193 ILE A CA 1
ATOM 1561 C C . ILE A 1 193 ? -23.622 -10.006 39.459 1.00 89.00 193 ILE A C 1
ATOM 1563 O O . ILE A 1 193 ? -22.583 -10.576 39.129 1.00 89.00 193 ILE A O 1
ATOM 1567 N N . ASP A 1 194 ? -23.612 -8.891 40.181 1.00 91.44 194 ASP A N 1
ATOM 1568 C CA . ASP A 1 194 ? -22.413 -8.182 40.623 1.00 91.44 194 ASP A CA 1
ATOM 1569 C C . ASP A 1 194 ? -21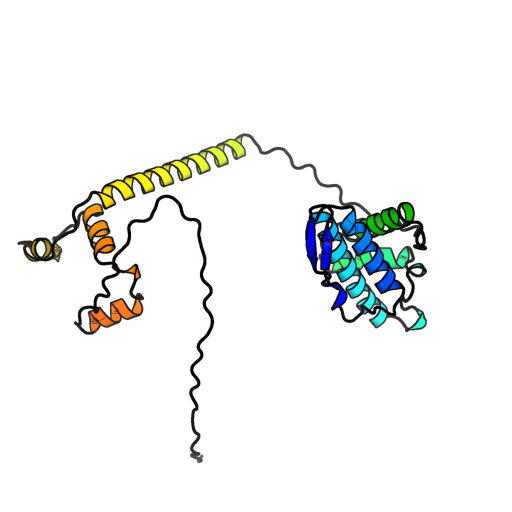.577 -9.020 41.601 1.00 91.44 194 ASP A C 1
ATOM 1571 O O . ASP A 1 194 ? -20.376 -9.212 41.385 1.00 91.44 194 ASP A O 1
ATOM 1575 N N . ARG A 1 195 ? -22.214 -9.616 42.616 1.00 90.94 195 ARG A N 1
ATOM 1576 C CA . ARG A 1 195 ? -21.548 -10.508 43.578 1.00 90.94 195 ARG A CA 1
ATOM 1577 C C . ARG A 1 195 ? -21.042 -11.787 42.923 1.00 90.94 195 ARG A C 1
ATOM 1579 O O . ARG A 1 195 ? -19.942 -12.253 43.234 1.00 90.94 195 ARG A O 1
ATOM 1586 N N . SER A 1 196 ? -21.797 -12.341 41.980 1.00 89.25 196 SER A N 1
ATOM 1587 C CA . SER A 1 196 ? -21.407 -13.540 41.233 1.00 89.25 196 SER A CA 1
ATOM 1588 C C . SER A 1 196 ? -20.195 -13.285 40.354 1.00 89.25 196 SER A C 1
ATOM 1590 O O . SER A 1 196 ? -19.225 -14.040 40.411 1.00 89.25 196 SER A O 1
ATOM 1592 N N . LEU A 1 197 ? -20.188 -12.177 39.610 1.00 88.19 197 LEU A N 1
ATOM 1593 C CA . LEU A 1 197 ? -19.033 -11.768 38.813 1.00 88.19 197 LEU A CA 1
ATOM 1594 C C . LEU A 1 197 ? -17.814 -11.491 39.692 1.00 88.19 197 LEU A C 1
ATOM 1596 O O . LEU A 1 197 ? -16.719 -11.947 39.369 1.00 88.19 197 LEU A O 1
ATOM 1600 N N . LYS A 1 198 ? -17.989 -10.826 40.839 1.00 90.44 198 LYS A N 1
ATOM 1601 C CA . LYS A 1 198 ? -16.895 -10.623 41.793 1.00 90.44 198 LYS A CA 1
ATOM 1602 C C . LYS A 1 198 ? -16.337 -11.948 42.315 1.00 90.44 198 LYS A C 1
ATOM 1604 O O . LYS A 1 198 ? -15.122 -12.106 42.407 1.00 90.44 198 LYS A O 1
ATOM 1609 N N . THR A 1 199 ? -17.207 -12.912 42.609 1.00 87.44 199 THR A N 1
ATOM 1610 C CA . THR A 1 199 ? -16.819 -14.263 43.044 1.00 87.44 199 THR A CA 1
ATOM 1611 C C . THR A 1 199 ? -16.014 -14.982 41.966 1.00 87.44 199 THR A C 1
ATOM 1613 O O . THR A 1 199 ? -14.991 -15.591 42.272 1.00 87.44 199 THR A O 1
ATOM 1616 N N . LEU A 1 200 ? -16.426 -14.872 40.703 1.00 86.19 200 LEU A N 1
ATOM 1617 C CA . LEU A 1 200 ? -15.706 -15.434 39.559 1.00 86.19 200 LEU A CA 1
ATOM 1618 C C . LEU A 1 200 ? -14.325 -14.787 39.371 1.00 86.19 200 LEU A C 1
ATOM 1620 O O . LEU A 1 200 ? -13.338 -15.500 39.200 1.00 86.19 200 LEU A O 1
ATOM 1624 N N . ILE A 1 201 ? -14.239 -13.457 39.482 1.00 84.81 201 ILE A N 1
ATOM 1625 C CA . ILE A 1 201 ? -12.979 -12.703 39.385 1.00 84.81 201 ILE A CA 1
ATOM 1626 C C . ILE A 1 201 ? -12.008 -13.109 40.501 1.00 84.81 201 ILE A C 1
ATOM 1628 O O . ILE A 1 201 ? -10.850 -13.407 40.220 1.00 84.81 201 ILE A O 1
ATOM 1632 N N . VAL A 1 202 ? -12.470 -13.158 41.756 1.00 85.44 202 VAL A N 1
ATOM 1633 C CA . VAL A 1 202 ? -11.632 -13.518 42.916 1.00 85.44 202 VAL A CA 1
ATOM 1634 C C . VAL A 1 202 ? -11.136 -14.963 42.831 1.00 85.44 202 VAL A C 1
ATOM 1636 O O . VAL A 1 202 ? -9.990 -15.234 43.176 1.00 85.44 202 VAL A O 1
ATOM 1639 N N . ASN A 1 203 ? -11.969 -15.885 42.341 1.00 82.25 203 ASN A N 1
ATOM 1640 C CA . ASN A 1 203 ? -11.618 -17.302 42.213 1.00 82.25 203 ASN A CA 1
ATOM 1641 C C . ASN A 1 203 ? -10.984 -17.663 40.854 1.00 82.25 203 ASN A C 1
ATOM 1643 O O . ASN A 1 203 ? -10.828 -18.846 40.556 1.00 82.25 203 ASN A O 1
ATOM 1647 N N . ALA A 1 204 ? -10.627 -16.668 40.031 1.00 70.94 204 ALA A N 1
ATOM 1648 C CA . ALA A 1 204 ? -9.980 -16.832 38.724 1.00 70.94 204 ALA A CA 1
ATOM 1649 C C . ALA A 1 204 ? -10.734 -17.746 37.725 1.00 70.94 204 ALA A C 1
ATOM 1651 O O . ALA A 1 204 ? -10.141 -18.347 36.826 1.00 70.94 204 ALA A O 1
ATOM 1652 N N . HIS A 1 205 ? -12.059 -17.831 37.850 1.00 62.41 205 HIS A N 1
ATOM 1653 C CA . HIS A 1 205 ? -12.922 -18.708 37.060 1.00 62.41 205 HIS A CA 1
ATOM 1654 C C . HIS A 1 205 ? -13.696 -17.877 36.014 1.00 62.41 205 HIS A C 1
ATOM 1656 O O . HIS A 1 205 ? -14.278 -16.865 36.396 1.00 62.41 205 HIS A O 1
ATOM 1662 N N . PRO A 1 206 ? -13.772 -18.235 34.710 1.00 53.84 206 PRO A N 1
ATOM 1663 C CA . PRO A 1 206 ? -13.199 -19.389 34.009 1.00 53.84 206 PRO A CA 1
ATOM 1664 C C . PRO A 1 206 ? -11.875 -19.087 33.274 1.00 53.84 206 PRO A C 1
ATOM 1666 O O . PRO A 1 206 ? -11.434 -19.890 32.466 1.00 53.84 206 PRO A O 1
ATOM 1669 N N . PHE A 1 207 ? -11.245 -17.929 33.475 1.00 55.59 207 PHE A N 1
ATOM 1670 C CA . PHE A 1 207 ? -10.245 -17.422 32.519 1.00 55.59 207 PHE A CA 1
ATOM 1671 C C . PHE A 1 207 ? -8.839 -18.040 32.611 1.00 55.59 207 PHE A C 1
ATOM 1673 O O . PHE A 1 207 ? -7.984 -17.686 31.803 1.00 55.59 207 PHE A O 1
ATOM 1680 N N . VAL A 1 208 ? -8.588 -18.948 33.558 1.00 62.06 208 VAL A N 1
ATOM 1681 C CA . VAL A 1 208 ? -7.293 -19.651 33.690 1.00 62.06 208 VAL A CA 1
ATOM 1682 C C . VAL A 1 208 ? -7.342 -21.077 33.131 1.00 62.06 208 VAL A C 1
ATOM 1684 O O . VAL A 1 208 ? -6.303 -21.640 32.804 1.00 62.06 208 VAL A O 1
ATOM 1687 N N . VAL A 1 209 ? -8.536 -21.656 32.982 1.00 58.47 209 VAL A N 1
ATOM 1688 C CA . VAL A 1 209 ? -8.728 -23.058 32.589 1.00 58.47 209 VAL A CA 1
ATOM 1689 C C . VAL A 1 209 ? -9.491 -23.088 31.271 1.00 58.47 209 VAL A C 1
ATOM 1691 O O . VAL A 1 209 ? -10.515 -22.419 31.128 1.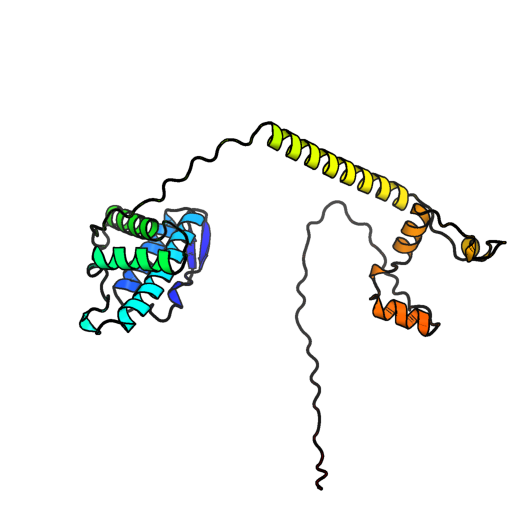00 58.47 209 VAL A O 1
ATOM 1694 N N . THR A 1 210 ? -9.001 -23.839 30.286 1.00 66.19 210 THR A N 1
ATOM 1695 C CA . THR A 1 210 ? -9.709 -23.964 29.004 1.00 66.19 210 THR A CA 1
ATOM 1696 C C . THR A 1 210 ? -11.107 -24.559 29.217 1.00 66.19 210 THR A C 1
ATOM 1698 O O . THR A 1 210 ? -11.348 -25.296 30.176 1.00 66.19 210 THR A O 1
ATOM 1701 N N . HIS A 1 211 ? -12.065 -24.251 28.333 1.00 61.41 211 HIS A N 1
ATOM 1702 C CA . HIS A 1 211 ? -13.431 -24.784 28.456 1.00 61.41 211 HIS A CA 1
ATOM 1703 C C . HIS A 1 211 ? -13.447 -26.323 28.507 1.00 61.41 211 HIS A C 1
ATOM 1705 O O . HIS A 1 211 ? -14.234 -26.913 29.245 1.00 61.41 211 HIS A O 1
ATOM 1711 N N . GLU A 1 212 ? -12.532 -26.961 27.778 1.00 73.12 212 GLU A N 1
ATOM 1712 C CA . GLU A 1 212 ? -12.346 -28.412 27.751 1.00 73.12 212 GLU A CA 1
ATOM 1713 C C . GLU A 1 212 ? -11.882 -28.945 29.114 1.00 73.12 212 GLU A C 1
ATOM 1715 O O . GLU A 1 212 ? -12.530 -29.826 29.678 1.00 73.12 212 GLU A O 1
ATOM 1720 N N . GLU A 1 213 ? -10.845 -28.354 29.711 1.00 69.69 213 GLU A N 1
ATOM 1721 C CA . GLU A 1 213 ? -10.360 -28.724 31.049 1.00 69.69 213 GLU A CA 1
ATOM 1722 C C . GLU A 1 213 ? -11.401 -28.467 32.154 1.00 69.69 213 GLU A C 1
ATOM 1724 O O . GLU A 1 213 ? -11.514 -29.238 33.114 1.00 69.69 213 GLU A O 1
ATOM 1729 N N . PHE A 1 214 ? -12.209 -27.413 32.016 1.00 66.44 214 PHE A N 1
ATOM 1730 C CA . PHE A 1 214 ? -13.320 -27.133 32.925 1.00 66.44 214 PHE A CA 1
ATOM 1731 C C . PHE A 1 214 ? -14.396 -28.233 32.872 1.00 66.44 214 PHE A C 1
ATOM 1733 O O . PHE A 1 214 ? -14.826 -28.744 33.907 1.00 66.44 214 PHE A O 1
ATOM 1740 N N . VAL A 1 215 ? -14.807 -28.656 31.674 1.00 69.94 215 VAL A N 1
ATOM 1741 C CA . VAL A 1 215 ? -15.790 -29.742 31.506 1.00 69.94 215 VAL A CA 1
ATOM 1742 C C . VAL A 1 215 ? -15.229 -31.075 32.016 1.00 69.94 215 VAL A C 1
ATOM 1744 O O . VAL A 1 215 ? -15.945 -31.861 32.644 1.00 69.94 215 VAL A O 1
ATOM 1747 N N . GLU A 1 216 ? -13.939 -31.323 31.788 1.00 72.19 216 GLU A N 1
ATOM 1748 C CA . GLU A 1 216 ? -13.235 -32.532 32.211 1.00 72.19 216 GLU A CA 1
ATOM 1749 C C . GLU A 1 216 ? -13.161 -32.651 33.746 1.00 72.19 216 GLU A C 1
ATOM 1751 O O . GLU A 1 216 ? -13.417 -33.720 34.307 1.00 72.19 216 GLU A O 1
ATOM 1756 N N . THR A 1 217 ? -12.845 -31.550 34.438 1.00 66.19 217 THR A N 1
ATOM 1757 C CA . THR A 1 217 ? -12.778 -31.494 35.911 1.00 66.19 217 THR A CA 1
ATOM 1758 C C . THR A 1 217 ? -14.149 -31.701 36.550 1.00 66.19 217 THR A C 1
ATOM 1760 O O . THR A 1 217 ? -14.262 -32.467 37.512 1.00 66.19 217 THR A O 1
ATO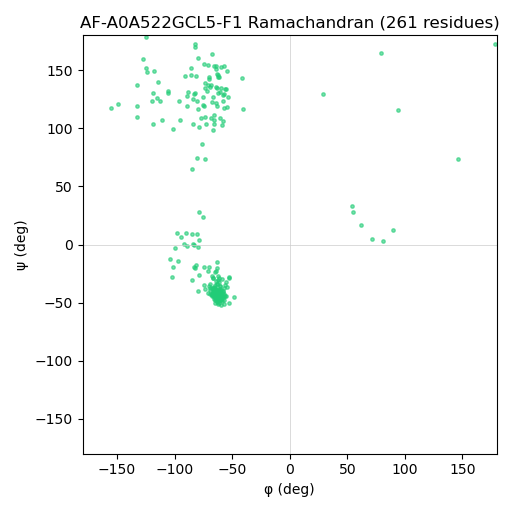M 1763 N N . TYR A 1 218 ? -15.202 -31.124 35.964 1.00 62.22 218 TYR A N 1
ATOM 1764 C CA . TYR A 1 218 ? -16.577 -31.309 36.429 1.00 62.22 218 TYR A CA 1
ATOM 1765 C C . TYR A 1 218 ? -17.069 -32.754 36.234 1.00 62.22 218 TYR A C 1
ATOM 1767 O O . TYR A 1 218 ? -17.625 -33.346 37.158 1.00 62.22 218 TYR A O 1
ATOM 1775 N N . ARG A 1 219 ? -16.792 -33.376 35.074 1.00 66.12 219 ARG A N 1
ATOM 1776 C CA . ARG A 1 219 ? -17.121 -34.796 34.819 1.00 66.12 219 ARG A CA 1
ATOM 1777 C C . ARG A 1 219 ? -16.392 -35.763 35.751 1.00 66.12 219 ARG A C 1
ATOM 1779 O O . ARG A 1 219 ? -16.940 -36.807 36.088 1.00 66.12 219 ARG A O 1
ATOM 1786 N N . LYS A 1 220 ? -15.157 -35.441 36.149 1.00 68.25 220 LYS A N 1
ATOM 1787 C CA . LYS A 1 220 ? -14.307 -36.306 36.987 1.00 68.25 220 LYS A CA 1
ATOM 1788 C C . LYS A 1 220 ? -14.494 -36.089 38.494 1.00 68.25 220 LYS A C 1
ATOM 1790 O O . LYS A 1 220 ? -13.824 -36.763 39.275 1.00 68.25 220 LYS A O 1
ATOM 1795 N N . GLY A 1 221 ? -15.357 -35.159 38.918 1.00 47.19 221 GLY A N 1
ATOM 1796 C CA . GLY A 1 221 ? -15.642 -34.889 40.334 1.00 47.19 221 GLY A CA 1
ATOM 1797 C C . GLY A 1 221 ? -14.437 -34.400 41.155 1.00 47.19 221 GLY A C 1
ATOM 1798 O O . GLY A 1 221 ? -14.466 -34.464 42.383 1.00 47.19 221 GLY A O 1
ATOM 1799 N N . LYS A 1 222 ? -13.362 -33.928 40.508 1.00 47.84 222 LYS A N 1
ATOM 1800 C CA . LYS A 1 222 ? -12.153 -33.416 41.175 1.00 47.84 222 LYS A CA 1
ATOM 1801 C C . LYS A 1 222 ? -12.119 -31.892 41.086 1.00 47.84 222 LYS A C 1
ATOM 1803 O O . LYS A 1 222 ? -12.262 -31.338 40.000 1.00 47.84 222 LYS A O 1
ATOM 1808 N N . ARG A 1 223 ? -11.894 -31.217 42.223 1.00 47.06 223 ARG A N 1
ATOM 1809 C CA . ARG A 1 223 ? -11.692 -29.758 42.255 1.00 47.06 223 ARG A CA 1
ATOM 1810 C C . ARG A 1 223 ? -10.465 -29.397 41.402 1.00 47.06 223 ARG A C 1
ATOM 1812 O O . ARG A 1 223 ? -9.439 -30.066 41.556 1.00 47.06 223 ARG A O 1
ATOM 1819 N N . PRO A 1 224 ? -10.534 -28.366 40.541 1.00 48.75 224 PRO A N 1
ATOM 1820 C CA . PRO A 1 224 ? -9.354 -27.876 39.842 1.00 48.75 224 PRO A CA 1
ATOM 1821 C C . PRO A 1 224 ? -8.333 -27.394 40.879 1.00 48.75 224 PRO A C 1
ATOM 1823 O O . PRO A 1 224 ? -8.680 -26.695 41.833 1.00 48.75 224 PRO A O 1
ATOM 1826 N N . ALA A 1 225 ? -7.083 -27.831 40.733 1.00 44.69 225 ALA A N 1
ATOM 1827 C CA . ALA A 1 225 ? -5.997 -27.438 41.619 1.00 44.69 225 ALA A CA 1
ATOM 1828 C C . ALA A 1 225 ? -5.747 -25.933 41.448 1.00 44.69 225 ALA A C 1
ATOM 1830 O O . ALA A 1 225 ? -5.255 -25.492 40.414 1.00 44.69 225 ALA A O 1
ATOM 1831 N N . GLY A 1 226 ? -6.142 -25.140 42.444 1.00 42.81 226 GLY A N 1
ATOM 1832 C CA . GLY A 1 226 ? -5.978 -23.693 42.419 1.00 42.81 226 GLY A CA 1
ATOM 1833 C C . GLY A 1 226 ? -4.503 -23.304 42.448 1.00 42.81 226 GLY A C 1
ATOM 1834 O O . GLY A 1 226 ? -3.836 -23.460 43.469 1.00 42.81 226 GLY A O 1
ATOM 1835 N N . THR A 1 227 ? -3.999 -22.751 41.348 1.00 36.38 227 THR A N 1
ATOM 1836 C CA . THR A 1 227 ? -2.824 -21.880 41.390 1.00 36.38 227 THR A CA 1
ATOM 1837 C C . THR A 1 227 ? -3.289 -20.522 41.904 1.00 36.38 227 THR A C 1
ATOM 1839 O O . THR A 1 227 ? -4.011 -19.802 41.218 1.00 36.38 227 THR A O 1
ATOM 1842 N N . VAL A 1 228 ? -2.901 -20.177 43.133 1.00 36.25 228 VAL A N 1
ATOM 1843 C CA . VAL A 1 228 ? -3.080 -18.830 43.683 1.00 36.25 228 VAL A CA 1
ATOM 1844 C C . VAL A 1 228 ? -2.185 -17.886 42.883 1.00 36.25 228 VAL A C 1
ATOM 1846 O O . VAL A 1 228 ? -0.984 -17.804 43.125 1.00 36.25 228 VAL A O 1
ATOM 1849 N N . LEU A 1 229 ? -2.759 -17.181 41.911 1.00 34.97 229 LEU A N 1
ATOM 1850 C CA . LEU A 1 229 ? -2.119 -16.008 41.333 1.00 34.97 229 LEU A CA 1
ATOM 1851 C C . LEU A 1 229 ? -2.442 -14.825 42.243 1.00 34.97 229 LEU A C 1
ATOM 1853 O O . LEU A 1 229 ? -3.555 -14.302 42.244 1.00 34.97 229 LEU A O 1
ATOM 1857 N N . THR A 1 230 ? -1.461 -14.409 43.040 1.00 29.41 230 THR A N 1
ATOM 1858 C CA . THR A 1 230 ? -1.470 -13.094 43.679 1.00 29.41 230 THR A CA 1
ATOM 1859 C C . THR A 1 230 ? -1.536 -12.038 42.581 1.00 29.41 230 THR A C 1
ATOM 1861 O O . THR A 1 230 ? -0.536 -11.766 41.917 1.00 29.41 230 THR A O 1
ATOM 1864 N N . LEU A 1 231 ? -2.719 -11.461 42.370 1.00 33.84 231 LEU A N 1
ATOM 1865 C CA . LEU A 1 231 ? -2.877 -10.250 41.577 1.00 33.84 231 LEU A CA 1
ATOM 1866 C C . LEU A 1 231 ? -2.174 -9.122 42.334 1.00 33.84 231 LEU A C 1
ATOM 1868 O O . LEU A 1 231 ? -2.679 -8.626 43.342 1.00 33.84 231 LEU A O 1
ATOM 1872 N N . THR A 1 232 ? -0.985 -8.738 41.877 1.00 33.50 232 THR A N 1
ATOM 1873 C CA . THR A 1 232 ? -0.412 -7.456 42.275 1.00 33.50 232 THR A CA 1
ATOM 1874 C C . THR A 1 232 ? -1.335 -6.338 41.780 1.00 33.50 232 THR A C 1
ATOM 1876 O O . THR A 1 232 ? -1.945 -6.475 40.712 1.00 33.50 232 THR A O 1
ATOM 1879 N N . PRO A 1 233 ? -1.493 -5.241 42.542 1.00 31.12 233 PRO A N 1
ATOM 1880 C CA . PRO A 1 233 ? -2.328 -4.128 42.117 1.00 31.12 233 PRO A CA 1
ATOM 1881 C C . PRO A 1 233 ? -1.815 -3.617 40.771 1.00 31.12 233 PRO A C 1
ATOM 1883 O O . PRO A 1 233 ? -0.617 -3.369 40.631 1.00 31.12 233 PRO A O 1
ATOM 1886 N N . LEU A 1 234 ? -2.708 -3.476 39.788 1.00 37.69 234 LEU A N 1
ATOM 1887 C CA . LEU A 1 234 ? -2.384 -2.796 38.539 1.00 37.69 234 LEU A CA 1
ATOM 1888 C C . LEU A 1 234 ? -1.940 -1.372 38.886 1.00 37.69 234 LEU A C 1
ATOM 1890 O O . LEU A 1 234 ? -2.758 -0.528 39.264 1.00 37.69 234 LEU A O 1
ATOM 1894 N N . ASP A 1 235 ? -0.638 -1.132 38.776 1.00 33.06 235 ASP A N 1
ATOM 1895 C CA . ASP A 1 235 ? -0.065 0.193 38.902 1.00 33.06 235 ASP A CA 1
ATOM 1896 C C . ASP A 1 235 ? -0.640 1.071 37.785 1.00 33.06 235 ASP A C 1
ATOM 1898 O O . ASP A 1 235 ? -0.707 0.677 36.613 1.00 33.06 235 ASP A O 1
ATOM 1902 N N . ARG A 1 236 ? -1.130 2.252 38.162 1.00 37.97 236 ARG A N 1
ATOM 1903 C CA . ARG A 1 236 ? -1.751 3.213 37.246 1.00 37.97 236 ARG A CA 1
ATOM 1904 C C . ARG A 1 236 ? -0.657 3.871 36.409 1.00 37.97 236 ARG A C 1
ATOM 1906 O O . ARG A 1 236 ? -0.333 5.032 36.611 1.00 37.97 236 ARG A O 1
ATOM 1913 N N . GLY A 1 237 ? -0.093 3.139 35.456 1.00 38.06 237 GLY A N 1
ATOM 1914 C CA . GLY A 1 237 ? 0.869 3.696 34.512 1.00 38.06 237 GLY A CA 1
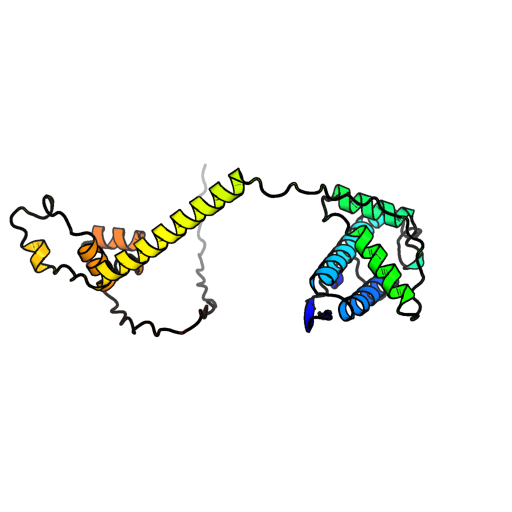ATOM 1915 C C . GLY A 1 237 ? 1.942 2.712 34.090 1.00 38.06 237 GLY A C 1
ATOM 1916 O O . GLY A 1 237 ? 3.098 2.851 34.469 1.00 38.06 237 GLY A O 1
ATOM 1917 N N . SER A 1 238 ? 1.611 1.732 33.254 1.00 31.84 238 SER A N 1
ATOM 1918 C CA . SER A 1 238 ? 2.642 1.023 32.489 1.00 31.84 238 SER A CA 1
ATOM 1919 C C . SER A 1 238 ? 2.090 0.560 31.151 1.00 31.84 238 SER A C 1
ATOM 1921 O O . SER A 1 238 ? 1.104 -0.169 31.081 1.00 31.84 238 SER A O 1
ATOM 1923 N N . MET A 1 239 ? 2.731 1.024 30.079 1.00 30.77 239 MET A N 1
ATOM 1924 C CA . MET A 1 239 ? 2.446 0.612 28.712 1.00 30.77 239 MET A CA 1
ATOM 1925 C C . MET A 1 239 ? 2.712 -0.883 28.508 1.00 30.77 239 MET A C 1
ATOM 1927 O O . MET A 1 239 ? 3.649 -1.460 29.058 1.00 30.77 239 MET A O 1
ATOM 1931 N N . ILE A 1 240 ? 1.884 -1.460 27.642 1.00 31.55 240 ILE A N 1
ATOM 1932 C CA . ILE A 1 240 ? 1.949 -2.804 27.073 1.00 31.55 240 ILE A CA 1
ATOM 1933 C C . ILE A 1 240 ? 3.398 -3.183 26.708 1.00 31.55 240 ILE A C 1
ATOM 1935 O O . ILE A 1 240 ? 3.986 -2.598 25.800 1.00 31.55 240 ILE A O 1
ATOM 1939 N N . LYS A 1 241 ? 3.951 -4.216 27.356 1.00 28.33 241 LYS A N 1
ATOM 1940 C CA . LYS A 1 241 ? 5.066 -5.007 26.816 1.00 28.33 241 LYS A CA 1
ATOM 1941 C C . LYS A 1 241 ? 4.544 -6.397 26.471 1.00 28.33 241 LYS A C 1
ATOM 1943 O O . LYS A 1 241 ? 4.265 -7.199 27.355 1.00 28.33 241 LYS A O 1
ATOM 1948 N N . ILE A 1 242 ? 4.408 -6.665 25.176 1.00 31.02 242 ILE A N 1
ATOM 1949 C CA . ILE A 1 242 ? 4.187 -8.012 24.644 1.00 31.02 242 ILE A CA 1
ATOM 1950 C C . ILE A 1 242 ? 5.527 -8.743 24.764 1.00 31.02 242 ILE A C 1
ATOM 1952 O O . ILE A 1 242 ? 6.485 -8.381 24.082 1.00 31.02 242 ILE A O 1
ATOM 1956 N N . ALA A 1 243 ? 5.615 -9.723 25.662 1.00 30.42 243 ALA A N 1
ATOM 1957 C CA . ALA A 1 243 ? 6.760 -10.620 25.730 1.00 30.42 243 ALA A CA 1
ATOM 1958 C C . ALA A 1 243 ? 6.588 -11.752 24.705 1.00 30.42 243 ALA A C 1
ATOM 1960 O O . ALA A 1 243 ? 5.542 -12.392 24.618 1.00 30.42 243 ALA A O 1
ATOM 1961 N N . SER A 1 244 ? 7.640 -11.941 23.916 1.00 30.02 244 SER A N 1
ATOM 1962 C CA . SER A 1 244 ? 7.857 -12.975 22.909 1.00 30.02 244 SER A CA 1
ATOM 1963 C C . SER A 1 244 ? 7.739 -14.396 23.468 1.00 30.02 244 SER A C 1
ATOM 1965 O O . SER A 1 244 ? 8.375 -14.710 24.472 1.00 30.02 244 SER A O 1
ATOM 1967 N N . LEU A 1 245 ? 7.022 -15.275 22.764 1.00 29.72 245 LEU A N 1
ATOM 1968 C CA . LEU A 1 245 ? 7.099 -16.725 22.955 1.00 29.72 245 LEU A CA 1
ATOM 1969 C C . LEU A 1 245 ? 8.094 -17.316 21.948 1.00 29.72 245 LEU A C 1
ATOM 1971 O O . LEU A 1 245 ? 7.815 -17.387 20.753 1.00 29.72 245 LEU A O 1
ATOM 1975 N N . THR A 1 246 ? 9.260 -17.720 22.447 1.00 29.66 246 THR A N 1
ATOM 1976 C CA . THR A 1 246 ? 10.221 -18.604 21.775 1.00 29.66 246 THR A CA 1
ATOM 1977 C C . THR A 1 246 ? 10.006 -20.048 22.239 1.00 29.66 246 THR A C 1
ATOM 1979 O O . THR A 1 246 ? 10.040 -20.312 23.435 1.00 29.66 246 THR A O 1
ATOM 1982 N N . GLU A 1 247 ? 9.764 -20.916 21.253 1.00 32.12 247 GLU A N 1
ATOM 1983 C CA . GLU A 1 247 ? 10.010 -22.367 21.119 1.00 32.12 247 GLU A CA 1
ATOM 1984 C C . GLU A 1 247 ? 10.029 -23.314 22.337 1.00 32.12 247 GLU A C 1
ATOM 1986 O O . GLU A 1 247 ? 10.868 -23.208 23.225 1.00 32.12 247 GLU A O 1
ATOM 1991 N N . ALA A 1 248 ? 9.256 -24.405 22.213 1.00 29.38 248 ALA A N 1
ATOM 1992 C CA . ALA A 1 248 ? 9.766 -25.772 22.387 1.00 29.38 248 ALA A CA 1
ATOM 1993 C C . ALA A 1 248 ? 8.886 -26.784 21.616 1.00 29.38 248 ALA A C 1
ATOM 1995 O O . ALA A 1 248 ? 7.698 -26.929 21.898 1.00 29.38 248 ALA A O 1
ATOM 1996 N N . GLN A 1 249 ? 9.466 -27.484 20.634 1.00 37.16 249 GLN A N 1
ATOM 1997 C CA . GLN A 1 249 ? 8.888 -28.701 20.043 1.00 37.16 249 GLN A CA 1
ATOM 1998 C C . GLN A 1 249 ? 9.025 -29.893 21.004 1.00 37.16 249 GLN A C 1
ATOM 2000 O O . GLN A 1 249 ? 10.019 -29.964 21.728 1.00 37.16 249 GLN A O 1
ATOM 2005 N N . PRO A 1 250 ? 8.156 -30.915 20.888 1.00 35.34 250 PRO A N 1
ATOM 2006 C CA . PRO A 1 250 ? 8.557 -32.277 21.193 1.00 35.34 250 PRO A CA 1
ATOM 2007 C C . PRO A 1 250 ? 8.419 -33.200 19.975 1.00 35.34 250 PRO A C 1
ATOM 2009 O O . PRO A 1 250 ? 7.360 -33.376 19.375 1.00 35.34 250 PRO A O 1
ATOM 2012 N N . SER A 1 251 ? 9.550 -33.813 19.657 1.00 32.91 251 SER A N 1
ATOM 2013 C CA . SER A 1 251 ? 9.742 -35.008 18.847 1.00 32.91 251 SER A CA 1
ATOM 2014 C C . SER A 1 251 ? 8.983 -36.217 19.406 1.00 32.91 251 SER A C 1
ATOM 2016 O O . SER A 1 251 ? 9.216 -36.589 20.554 1.00 32.91 251 SER A O 1
ATOM 2018 N N . CYS A 1 252 ? 8.193 -36.901 18.574 1.00 30.69 252 CYS A N 1
ATOM 2019 C CA . CYS A 1 252 ? 7.765 -38.278 18.830 1.00 30.69 252 CYS A CA 1
ATOM 2020 C C . CYS A 1 252 ? 7.956 -39.137 17.574 1.00 30.69 252 CYS A C 1
ATOM 2022 O O . CYS A 1 252 ? 7.272 -38.981 16.565 1.00 30.69 252 CYS A O 1
ATOM 2024 N N . LEU A 1 253 ? 8.932 -40.037 17.683 1.00 30.89 253 LEU A N 1
ATOM 2025 C CA . LEU A 1 253 ? 9.207 -41.174 16.813 1.00 30.89 253 LEU A CA 1
ATOM 2026 C C . LEU A 1 253 ? 8.037 -42.170 16.871 1.00 30.89 253 LEU A C 1
ATOM 2028 O O . LEU A 1 253 ? 7.587 -42.518 17.961 1.00 30.89 253 LEU A O 1
ATOM 2032 N N . ILE A 1 254 ? 7.596 -42.679 15.719 1.00 37.03 254 ILE A N 1
ATOM 2033 C CA . ILE A 1 254 ? 6.704 -43.846 15.624 1.00 37.03 254 ILE A CA 1
ATOM 2034 C C . ILE A 1 254 ? 7.503 -44.986 14.969 1.00 37.03 254 ILE A C 1
ATOM 2036 O O . ILE A 1 254 ? 8.019 -44.781 13.868 1.00 37.03 254 ILE A O 1
ATOM 2040 N N . PRO A 1 255 ? 7.635 -46.170 15.598 1.00 34.75 255 PRO A N 1
ATOM 2041 C CA . PRO A 1 255 ? 8.254 -47.331 14.972 1.00 34.75 255 PRO A CA 1
ATOM 2042 C C . PRO A 1 255 ? 7.245 -48.141 14.137 1.00 34.75 255 PRO A C 1
ATOM 2044 O O . PRO A 1 255 ? 6.071 -48.268 14.480 1.00 34.75 255 PRO A O 1
ATOM 2047 N N . LEU A 1 256 ? 7.754 -48.704 13.039 1.00 37.12 256 LEU A N 1
ATOM 2048 C CA . LEU A 1 256 ? 7.122 -49.675 12.137 1.00 37.12 256 LEU A CA 1
ATOM 2049 C C . LEU A 1 256 ? 6.954 -51.063 12.778 1.00 37.12 256 LEU A C 1
ATOM 2051 O O . LEU A 1 256 ? 7.887 -51.524 13.430 1.00 37.12 256 LEU A O 1
ATOM 2055 N N . ALA A 1 257 ? 5.847 -51.754 12.461 1.00 35.62 257 ALA A N 1
ATOM 2056 C CA . ALA A 1 257 ? 5.749 -53.183 12.077 1.00 35.62 257 ALA A CA 1
ATOM 2057 C C . ALA A 1 257 ? 4.256 -53.573 11.841 1.00 35.62 257 ALA A C 1
ATOM 2059 O O . ALA A 1 257 ? 3.377 -52.793 12.198 1.00 35.62 257 ALA A O 1
ATOM 2060 N N . PRO A 1 258 ? 3.921 -54.783 11.340 1.00 42.91 258 PRO A N 1
ATOM 2061 C CA . PRO A 1 258 ? 4.157 -55.286 9.988 1.00 42.91 258 PRO A CA 1
ATOM 2062 C C . PRO A 1 258 ? 2.855 -55.775 9.296 1.00 42.91 258 PRO A C 1
ATOM 2064 O O . PRO A 1 258 ? 1.763 -55.766 9.855 1.00 42.91 258 PRO A O 1
ATOM 2067 N N . SER A 1 259 ? 3.022 -56.208 8.047 1.00 39.66 259 SER A N 1
ATOM 2068 C CA . SER A 1 259 ? 2.055 -56.781 7.099 1.00 39.66 259 SER A CA 1
ATOM 2069 C C . SER A 1 259 ? 1.034 -57.794 7.638 1.00 39.66 259 SER A C 1
ATOM 2071 O O . SER A 1 259 ? 1.406 -58.739 8.332 1.00 39.66 259 SER A O 1
ATOM 2073 N N . LEU A 1 260 ? -0.191 -57.724 7.105 1.00 33.91 260 LEU A N 1
ATOM 2074 C CA . LEU A 1 260 ? -1.046 -58.889 6.867 1.00 33.91 260 LEU A CA 1
ATOM 2075 C C . LEU A 1 260 ? -1.619 -58.821 5.443 1.00 33.91 260 LEU A C 1
ATOM 2077 O O . LEU A 1 260 ? -2.282 -57.862 5.055 1.00 33.91 260 LEU A O 1
ATOM 2081 N N . THR A 1 261 ? -1.269 -59.841 4.668 1.00 35.56 261 THR A N 1
ATOM 2082 C CA . THR A 1 261 ? -1.746 -60.186 3.325 1.00 35.56 261 THR A CA 1
ATOM 2083 C C . THR A 1 261 ? -3.073 -60.959 3.422 1.00 35.56 261 THR A C 1
ATOM 2085 O O . THR A 1 261 ? -3.383 -61.480 4.493 1.00 35.56 261 THR A O 1
ATOM 2088 N N . VAL A 1 262 ? -3.726 -61.161 2.263 1.00 36.66 262 VAL A N 1
ATOM 2089 C CA . VAL A 1 262 ? -4.802 -62.136 1.938 1.00 36.66 262 VAL A CA 1
ATOM 2090 C C . VAL A 1 262 ? -6.209 -61.521 2.109 1.00 36.66 262 VAL A C 1
ATOM 2092 O O . VAL A 1 262 ? -6.557 -61.117 3.210 1.00 36.66 262 VAL A O 1
ATOM 2095 N N . ILE A 1 263 ? -7.065 -61.344 1.089 1.00 44.38 263 ILE A N 1
ATOM 2096 C CA . ILE A 1 263 ? -7.271 -61.972 -0.240 1.00 44.38 263 ILE A CA 1
ATOM 2097 C C . ILE A 1 263 ? -7.418 -60.884 -1.310 1.00 44.38 263 ILE A C 1
ATOM 2099 O O . ILE A 1 263 ? -8.115 -59.886 -1.021 1.00 44.38 263 ILE A O 1
#

Sequence (263 aa):
MQAESADGTIISCNYRHHPRFSTDCKLSAGLHYVFIRFASERSYSKVYELRTAIRLFLDYAVEYESQNPKVLHHTSFLQISAEVFYGYDLFIKRNRGPKGLATRLKSALIVIAKNHNEGLPLLALPALDHQKYKSFEPLTEACFNQVTSALKVHIDLLYEKIDFRRVVDLAKPHSCEEVLAHENGLHTWTPEIDRSLKTLIVNAHPFVVTHEEFVETYRKGKRPAGTVLTLTPLDRGSMIKIASLTEAQPSCLIPLAPSLTVI

Foldseek 3Di:
DWAAACVRDTHDLVLCPPPQQDCVQQQNVLLVVLLNVNRNHDDPVLSVLSSQLSSLLSVLLVVVPVVDPPVLRCRHPVSCAQVSLVSSQVSCVVVVHDPCSSVSNLVSLQVCVVVPVPPRDRYPHDDDDDDDPDPDDPDDPVNVVVVVVVVVVVVVVVVVVVVLVVLLVPAAADDPCNCCVPPVHNVPDDDDPSNPVNNCVQQVPPPPDPPVRVVVCVVVVHDPDDDPDPPDPPDPDDDDDDDDDDDDDDDDDDDDDDDDDDD

Mean predicted aligned error: 16.51 Å

Solvent-accessible surface area (backbone atoms only — not comparable to full-atom values): 16410 Å² total; per-residue (Å²): 120,69,42,50,19,56,75,73,48,78,41,75,54,68,50,64,77,36,93,80,48,40,83,85,34,52,30,45,40,50,55,50,50,47,47,51,59,49,17,52,75,31,49,59,72,60,40,51,49,42,53,52,29,54,37,52,48,46,54,45,48,53,56,52,45,74,78,44,62,80,90,76,46,80,50,42,64,84,65,65,42,51,65,57,53,49,51,46,44,50,50,37,60,74,69,69,47,76,84,62,32,59,58,49,42,52,51,50,54,50,51,44,28,70,75,40,86,85,75,54,76,80,72,86,64,70,89,71,90,70,82,75,78,76,81,76,77,75,83,48,68,70,57,51,51,51,55,52,50,54,52,48,53,54,51,51,54,51,52,52,52,54,54,49,50,52,52,22,69,72,38,66,55,72,52,73,65,66,61,70,64,40,90,81,40,74,89,73,63,78,76,55,66,44,26,50,50,28,32,27,62,76,67,50,52,66,86,77,52,55,74,66,58,51,53,51,31,64,76,67,76,44,81,78,83,80,78,85,73,82,78,71,80,84,68,95,80,74,81,92,76,85,79,83,88,79,87,83,87,82,92,78,88,81,87,89,84,84,89,84,83,88,133